Protein AF-A0AAD2FXF9-F1 (afdb_monomer_lite)

InterPro domains:
  IPR011990 Tetratricopeptide-like helical domain superfamily [G3DSA:1.25.40.10] (1-186)
  IPR011990 Tetratricopeptide-like helical domain superfamily [SSF48452] (2-156)

Organism: NCBI:txid2856

Secondary structure (DSSP, 8-state):
-HHHHHHHHHHHHHHHHHHHHS-S-HHHHHHHHHHHHHHHHHTS--HHHHHHHHHHHHHHHHHHH-TT-THHHHHHHHHHHHHHHHHHHHHHHHHHHHHHHHHHHHHHTT-HHHHHHHHHHHHHHHHH-S-TTTSHHHHHHHHHHHHHHHHHTT-HHHHHHHHHHHHTT-S--HHHHHHHHHTTTT----

Radius of gyration: 23.15 Å; chains: 1; bounding box: 56×43×58 Å

Foldseek 3Di:
DVVVVVVVVVLVVVLVCCPVPVPPDLVSNLVSLQVVLCCCVPPVVVLVSSLVSLVSSLVSCCVPPNDPDPVNVVSVVSNVVSVVVVVVVVVLVVQLVVLQVVLVVCVVVVVLVSSLVSLVVSLCSLVVDPCCPPSVVSNLVSLLVNVVSCVVVVVVVVVVVVVVVVVVPDPDCPVSVVVSVVVVVPPDDD

Structure (mmCIF, N/CA/C/O backbone):
data_AF-A0AAD2FXF9-F1
#
_entry.id   AF-A0AAD2FXF9-F1
#
loop_
_atom_site.group_PDB
_atom_site.id
_atom_site.type_symbol
_atom_site.label_atom_id
_atom_site.label_alt_id
_atom_site.label_comp_id
_atom_site.label_asym_id
_atom_site.label_entity_id
_atom_site.label_seq_id
_atom_site.pdbx_PDB_ins_code
_atom_site.Cartn_x
_atom_site.Cartn_y
_atom_site.Cartn_z
_atom_site.occupancy
_atom_site.B_iso_or_equiv
_atom_site.auth_seq_id
_atom_site.auth_comp_id
_atom_site.auth_asym_id
_atom_site.auth_atom_id
_atom_site.pdbx_PDB_model_num
ATOM 1 N N . MET A 1 1 ? 10.498 11.030 5.548 1.00 42.84 1 MET A N 1
ATOM 2 C CA . MET A 1 1 ? 10.411 11.934 4.370 1.00 42.84 1 MET A CA 1
ATOM 3 C C . MET A 1 1 ? 11.763 12.311 3.737 1.00 42.84 1 MET A C 1
ATOM 5 O O . MET A 1 1 ? 11.856 12.248 2.521 1.00 42.84 1 MET A O 1
ATOM 9 N N . GLY A 1 2 ? 12.837 12.621 4.482 1.00 46.31 2 GLY A N 1
ATOM 10 C CA . GLY A 1 2 ? 14.094 13.136 3.887 1.00 46.31 2 GLY A CA 1
ATOM 11 C C . GLY A 1 2 ? 14.875 12.214 2.923 1.00 46.31 2 GLY A C 1
ATOM 12 O O . GLY A 1 2 ? 15.490 12.704 1.979 1.00 46.31 2 GLY A O 1
ATOM 13 N N . LYS A 1 3 ? 14.834 10.882 3.094 1.00 44.94 3 LYS A N 1
ATOM 14 C CA . LYS A 1 3 ? 15.538 9.935 2.195 1.00 44.94 3 LYS A CA 1
ATOM 15 C C . LYS A 1 3 ? 14.862 9.784 0.826 1.00 44.94 3 LYS A C 1
ATOM 17 O O . LYS A 1 3 ? 15.551 9.647 -0.179 1.00 44.94 3 LYS A O 1
ATOM 22 N N . ILE A 1 4 ? 13.530 9.862 0.781 1.00 51.34 4 ILE A N 1
ATOM 23 C CA . ILE A 1 4 ? 12.740 9.714 -0.451 1.00 51.34 4 ILE A CA 1
ATOM 24 C C . ILE A 1 4 ? 12.866 10.965 -1.331 1.00 51.34 4 ILE A C 1
ATOM 26 O O . ILE A 1 4 ? 13.076 10.849 -2.536 1.00 51.34 4 ILE A O 1
ATOM 30 N N . SER A 1 5 ? 12.839 12.156 -0.723 1.00 56.16 5 SER A N 1
ATOM 31 C CA . SER A 1 5 ? 13.076 13.431 -1.416 1.00 56.16 5 SER A CA 1
ATOM 32 C C . SER A 1 5 ? 14.487 13.505 -2.012 1.00 56.16 5 SER A C 1
ATOM 34 O O . SER A 1 5 ? 14.672 14.002 -3.124 1.00 56.16 5 SER A O 1
ATOM 36 N N . SER A 1 6 ? 15.477 12.948 -1.304 1.00 62.88 6 SER A N 1
ATOM 37 C CA . SER A 1 6 ? 16.848 12.812 -1.806 1.00 62.88 6 SER A CA 1
ATOM 38 C C . SER A 1 6 ? 16.937 11.807 -2.958 1.00 62.88 6 SER A C 1
ATOM 40 O O . SER A 1 6 ? 17.527 12.122 -3.988 1.00 62.88 6 SER A O 1
ATOM 42 N N . ALA A 1 7 ? 16.274 10.647 -2.852 1.00 59.66 7 ALA A N 1
ATOM 43 C CA . ALA A 1 7 ? 16.220 9.662 -3.930 1.00 59.66 7 ALA A CA 1
ATOM 44 C C . ALA A 1 7 ? 15.594 10.254 -5.203 1.00 59.66 7 ALA A C 1
ATOM 46 O O . ALA A 1 7 ? 16.238 10.250 -6.246 1.00 59.66 7 ALA A O 1
ATOM 47 N N . GLN A 1 8 ? 14.394 10.840 -5.132 1.00 62.09 8 GLN A N 1
ATOM 48 C CA . GLN A 1 8 ? 13.750 11.483 -6.290 1.00 62.09 8 GLN A CA 1
ATOM 49 C C . GLN A 1 8 ? 14.623 12.571 -6.932 1.00 62.09 8 GLN A C 1
ATOM 51 O O . GLN A 1 8 ? 14.683 12.661 -8.160 1.00 62.09 8 GLN A O 1
ATOM 56 N N . SER A 1 9 ? 15.329 13.361 -6.119 1.00 68.12 9 SER A N 1
ATOM 57 C CA . SER A 1 9 ? 16.252 14.392 -6.608 1.00 68.12 9 SER A CA 1
ATOM 58 C C . SER A 1 9 ? 17.476 13.778 -7.295 1.00 68.12 9 SER A C 1
ATOM 60 O O . SER A 1 9 ? 17.827 14.187 -8.397 1.00 68.12 9 SER A O 1
ATOM 62 N N . MET A 1 10 ? 18.079 12.744 -6.700 1.00 66.44 10 MET A N 1
ATOM 63 C CA . MET A 1 10 ? 19.204 11.989 -7.269 1.00 66.44 10 MET A CA 1
ATOM 64 C C . MET A 1 10 ? 18.823 11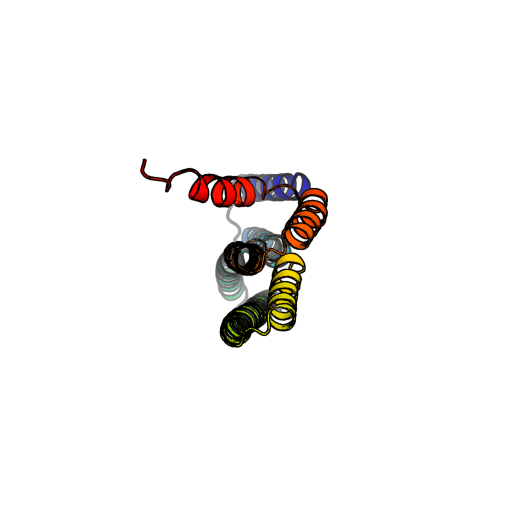.301 -8.586 1.00 66.44 10 MET A C 1
ATOM 66 O O . MET A 1 10 ? 19.620 11.288 -9.520 1.00 66.44 10 MET A O 1
ATOM 70 N N . TYR A 1 11 ? 17.598 10.782 -8.703 1.00 64.94 11 TYR A N 1
ATOM 71 C CA . TYR A 1 11 ? 17.097 10.190 -9.946 1.00 64.94 11 TYR A CA 1
ATOM 72 C C . TYR A 1 11 ? 16.769 11.222 -11.014 1.00 64.94 11 TYR A C 1
ATOM 74 O O . TYR A 1 11 ? 17.079 10.993 -12.180 1.00 64.94 11 TYR A O 1
ATOM 82 N N . SER A 1 12 ? 16.167 12.352 -10.640 1.00 66.56 12 SER A N 1
ATOM 83 C CA . SER A 1 12 ? 15.917 13.449 -11.580 1.00 66.56 12 SER A CA 1
ATOM 84 C C . SER A 1 12 ? 17.236 13.965 -12.147 1.00 66.56 12 SER A C 1
ATOM 86 O O . SER A 1 12 ? 17.381 14.062 -13.363 1.00 66.56 12 SER A O 1
ATOM 88 N N . LEU A 1 13 ? 18.229 14.161 -11.276 1.00 71.38 13 LEU A N 1
ATOM 89 C CA . LEU A 1 13 ? 19.582 14.547 -11.658 1.00 71.38 13 LEU A CA 1
ATOM 90 C C . LEU A 1 13 ? 20.268 13.468 -12.508 1.00 71.38 13 LEU A C 1
ATOM 92 O O . LEU A 1 13 ? 20.861 13.786 -13.532 1.00 71.38 13 LEU A O 1
ATOM 96 N N . SER A 1 14 ? 20.153 12.189 -12.135 1.00 64.25 14 SER A N 1
ATOM 97 C CA . SER A 1 14 ? 20.669 11.068 -12.929 1.00 64.25 14 SER A CA 1
ATOM 98 C C . SER A 1 14 ? 20.063 11.065 -14.331 1.00 64.25 14 SER A C 1
ATOM 100 O O . SER A 1 14 ? 20.805 11.029 -15.306 1.00 64.25 14 SER A O 1
ATOM 102 N N . ALA A 1 15 ? 18.738 11.182 -14.452 1.00 66.31 15 ALA A N 1
ATOM 103 C CA . ALA A 1 15 ? 18.040 11.225 -15.731 1.00 66.31 15 ALA A CA 1
ATOM 104 C C . ALA A 1 15 ? 18.412 12.462 -16.568 1.00 66.31 15 ALA A C 1
ATOM 106 O O . ALA A 1 15 ? 18.467 12.378 -17.796 1.00 66.31 15 ALA A O 1
ATOM 107 N N . GLU A 1 16 ? 18.665 13.601 -15.924 1.00 70.25 16 GLU A N 1
ATOM 108 C CA . GLU A 1 16 ? 19.071 14.850 -16.571 1.00 70.25 16 GLU A CA 1
ATOM 109 C C . GLU A 1 16 ? 20.514 14.787 -17.094 1.00 70.25 16 GLU A C 1
ATOM 111 O O . GLU A 1 16 ? 20.743 15.052 -18.275 1.00 70.25 16 GLU A O 1
ATOM 116 N N . ILE A 1 17 ? 21.463 14.332 -16.265 1.00 65.81 17 ILE A N 1
ATOM 117 C CA . ILE A 1 17 ? 22.859 14.076 -16.659 1.00 65.81 17 ILE A CA 1
ATOM 118 C C . ILE A 1 17 ? 22.897 13.086 -17.825 1.00 65.81 17 ILE A C 1
ATOM 120 O O . ILE A 1 17 ? 23.594 13.306 -18.812 1.00 65.81 17 ILE A O 1
ATOM 124 N N . PHE A 1 18 ? 22.091 12.026 -17.764 1.00 61.25 18 PHE A N 1
ATOM 125 C CA . PHE A 1 18 ? 22.072 11.001 -18.802 1.00 61.25 18 PHE A CA 1
ATOM 126 C C . PHE A 1 18 ? 21.523 11.514 -20.138 1.00 61.25 18 PHE A C 1
ATOM 128 O O . PHE A 1 18 ? 22.091 11.224 -21.189 1.00 61.25 18 PHE A O 1
ATOM 135 N N . LYS A 1 19 ? 20.449 12.320 -20.109 1.00 64.56 19 LYS A N 1
ATOM 136 C CA . LYS A 1 19 ? 19.911 12.991 -21.306 1.00 64.56 19 LYS A CA 1
ATOM 137 C C . LYS A 1 19 ? 20.916 13.953 -21.940 1.00 64.56 19 LYS A C 1
ATOM 139 O O . LYS A 1 19 ? 20.853 14.155 -23.152 1.00 64.56 19 LYS A O 1
ATOM 144 N N . ARG A 1 20 ? 21.790 14.560 -21.131 1.00 66.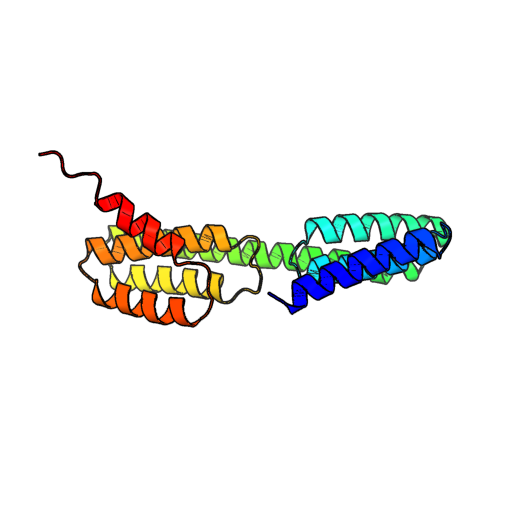56 20 ARG A N 1
ATOM 145 C CA . ARG A 1 20 ? 22.802 15.524 -21.572 1.00 66.56 20 ARG A CA 1
ATOM 146 C C . ARG A 1 20 ? 24.054 14.848 -22.143 1.00 66.56 20 ARG A C 1
ATOM 148 O O . ARG A 1 20 ? 24.516 15.266 -23.199 1.00 66.56 20 ARG A O 1
ATOM 155 N N . ASP A 1 21 ? 24.567 13.814 -21.472 1.00 56.47 21 ASP A N 1
ATOM 156 C CA . ASP A 1 21 ? 25.933 13.311 -21.693 1.00 56.47 21 ASP A CA 1
ATOM 157 C C . ASP A 1 21 ? 25.993 11.987 -22.480 1.00 56.47 21 ASP A C 1
ATOM 159 O O . ASP A 1 21 ? 26.957 11.741 -23.205 1.00 56.47 21 ASP A O 1
ATOM 163 N N . VAL A 1 22 ? 24.964 11.135 -22.396 1.00 54.97 22 VAL A N 1
ATOM 164 C CA . VAL A 1 22 ? 24.928 9.823 -23.066 1.00 54.97 22 VAL A CA 1
ATOM 165 C C . VAL A 1 22 ? 24.032 9.934 -24.294 1.00 54.97 22 VAL A C 1
ATOM 167 O O . VAL A 1 22 ? 22.842 9.626 -24.268 1.00 54.97 22 VAL A O 1
ATOM 170 N N . GLY A 1 23 ? 24.579 10.497 -25.370 1.00 56.09 23 GLY A N 1
ATOM 171 C CA . GLY A 1 23 ? 23.817 10.879 -26.556 1.00 56.09 23 GLY A CA 1
ATOM 172 C C . GLY A 1 23 ? 22.909 9.769 -27.088 1.00 56.09 23 GLY A C 1
ATOM 173 O O . GLY A 1 23 ? 23.416 8.806 -27.633 1.00 56.09 23 GLY A O 1
ATOM 174 N N . LYS A 1 24 ? 21.583 9.942 -26.955 1.00 62.19 24 LYS A N 1
ATOM 175 C CA . LYS A 1 24 ? 20.452 9.241 -27.618 1.00 62.19 24 LYS A CA 1
ATOM 176 C C . LYS A 1 24 ? 20.503 7.707 -27.766 1.00 62.19 24 LYS A C 1
ATOM 178 O O . LYS A 1 24 ? 19.561 7.165 -28.341 1.00 62.19 24 LYS A O 1
ATOM 183 N N . ASP A 1 25 ? 21.526 7.014 -27.271 1.00 71.00 25 ASP A N 1
ATOM 184 C CA . ASP A 1 25 ? 21.673 5.571 -27.404 1.00 71.00 25 ASP A CA 1
ATOM 185 C C . ASP A 1 25 ? 20.506 4.892 -26.677 1.00 71.00 25 ASP A C 1
ATOM 187 O O . ASP A 1 25 ? 20.390 5.001 -25.448 1.00 71.00 25 ASP A O 1
ATOM 191 N N . PRO A 1 26 ? 19.613 4.206 -27.413 1.00 68.06 26 PRO A N 1
ATOM 192 C CA . PRO A 1 26 ? 18.419 3.621 -26.829 1.00 68.06 26 PRO A CA 1
ATOM 193 C C . PRO A 1 26 ? 18.732 2.631 -25.703 1.00 68.06 26 PRO A C 1
ATOM 195 O O . PRO A 1 26 ? 17.943 2.513 -24.768 1.00 68.06 26 PRO A O 1
ATOM 198 N N . LEU A 1 27 ? 19.872 1.934 -25.765 1.00 71.06 27 LEU A N 1
ATOM 199 C CA . LEU A 1 27 ? 20.255 0.924 -24.775 1.00 71.06 27 LEU A CA 1
ATOM 200 C C . LEU A 1 27 ? 20.688 1.537 -23.445 1.00 71.06 27 LEU A C 1
ATOM 202 O O . LEU A 1 27 ? 20.303 1.056 -22.378 1.00 71.06 27 LEU A O 1
ATOM 206 N N . SER A 1 28 ? 21.426 2.635 -23.503 1.00 70.44 28 SER A N 1
ATOM 207 C CA . SER A 1 28 ? 21.824 3.372 -22.312 1.00 70.44 28 SER A CA 1
ATOM 208 C C . SER A 1 28 ? 20.607 4.023 -21.626 1.00 70.44 28 SER A C 1
ATOM 210 O O . SER A 1 28 ? 20.444 3.913 -20.410 1.00 70.44 28 SER A O 1
ATOM 212 N N . VAL A 1 29 ? 19.682 4.608 -22.402 1.00 70.25 29 VAL A N 1
ATOM 213 C CA . VAL A 1 29 ? 18.398 5.135 -21.885 1.00 70.25 29 VAL A CA 1
ATOM 214 C C . VAL A 1 29 ? 17.563 4.030 -21.229 1.00 70.25 29 VAL A C 1
ATOM 216 O O . VAL A 1 29 ? 16.947 4.243 -20.183 1.00 70.25 29 VAL A O 1
ATOM 219 N N . ALA A 1 30 ? 17.588 2.827 -21.804 1.00 74.19 30 ALA A N 1
ATOM 220 C CA . ALA A 1 30 ? 16.892 1.662 -21.281 1.00 74.19 30 ALA A CA 1
ATOM 221 C C . ALA A 1 30 ? 17.361 1.255 -19.867 1.00 74.19 30 ALA A C 1
ATOM 223 O O . ALA A 1 30 ? 16.535 0.887 -19.030 1.00 74.19 30 ALA A O 1
ATOM 224 N N . HIS A 1 31 ? 18.657 1.359 -19.560 1.00 73.75 31 HIS A N 1
ATOM 225 C CA . HIS A 1 31 ? 19.155 1.067 -18.213 1.00 73.75 31 HIS A CA 1
ATOM 226 C C . HIS A 1 31 ? 18.661 2.065 -17.161 1.00 73.75 31 HIS A C 1
ATOM 228 O O . HIS A 1 31 ? 18.332 1.665 -16.046 1.00 73.75 31 HIS A O 1
ATOM 234 N N . VAL A 1 32 ? 18.558 3.347 -17.511 1.00 74.56 32 VAL A N 1
ATOM 235 C CA . VAL A 1 32 ? 18.034 4.368 -16.593 1.00 74.56 32 VAL A CA 1
ATOM 236 C C . VAL A 1 32 ? 16.539 4.178 -16.356 1.00 74.56 32 VAL A C 1
ATOM 238 O O . VAL A 1 32 ? 16.093 4.213 -15.210 1.00 74.56 32 VAL A O 1
ATOM 241 N N . ASP A 1 33 ? 15.764 3.927 -17.416 1.00 77.75 33 ASP A N 1
ATOM 242 C CA . ASP A 1 33 ? 14.323 3.685 -17.293 1.00 77.75 33 ASP A CA 1
ATOM 243 C C . ASP A 1 33 ? 14.016 2.442 -16.440 1.00 77.75 33 ASP A C 1
ATOM 245 O O . ASP A 1 33 ? 13.046 2.464 -15.685 1.00 77.75 33 ASP A O 1
ATOM 249 N N . GLN A 1 34 ? 14.858 1.401 -16.498 1.00 83.00 34 GLN A N 1
ATOM 250 C CA . GLN A 1 34 ? 14.774 0.232 -15.613 1.00 83.00 34 GLN A CA 1
ATOM 251 C C . GLN A 1 34 ? 14.931 0.642 -14.141 1.00 83.00 34 GLN A C 1
ATOM 253 O O . GLN A 1 34 ? 14.071 0.340 -13.321 1.00 83.00 34 GLN A O 1
ATOM 258 N N . THR A 1 35 ? 15.994 1.371 -13.796 1.00 81.12 35 THR A N 1
ATOM 259 C CA . THR A 1 35 ? 16.257 1.777 -12.405 1.00 81.12 35 THR A CA 1
ATOM 260 C C . THR A 1 35 ? 15.164 2.701 -11.863 1.00 81.12 35 THR A C 1
ATOM 262 O O . THR A 1 35 ? 14.722 2.548 -10.724 1.00 81.12 35 THR A O 1
ATOM 265 N N . VAL A 1 36 ? 14.677 3.632 -12.688 1.00 82.06 36 VAL A N 1
ATOM 266 C CA . VAL A 1 36 ? 13.559 4.513 -12.324 1.00 82.06 36 VAL A CA 1
ATOM 267 C C . VAL A 1 36 ? 12.274 3.707 -12.117 1.00 82.06 36 VAL A C 1
ATOM 269 O O . VAL A 1 36 ? 11.562 3.947 -11.148 1.00 82.06 36 VAL A O 1
ATOM 272 N N . ALA A 1 37 ? 11.975 2.733 -12.977 1.00 85.75 37 ALA A N 1
ATOM 273 C CA . ALA A 1 37 ? 10.798 1.879 -12.824 1.00 85.75 37 ALA A CA 1
ATOM 274 C C . ALA A 1 37 ? 10.853 1.017 -11.549 1.00 85.75 37 ALA A C 1
ATOM 276 O O . ALA A 1 37 ? 9.848 0.907 -10.838 1.00 85.75 37 ALA A O 1
ATOM 277 N N . ASN A 1 38 ? 12.027 0.478 -11.205 1.00 84.88 38 ASN A N 1
ATOM 278 C CA . ASN A 1 38 ? 12.225 -0.257 -9.955 1.00 84.88 38 ASN A CA 1
ATOM 279 C C . ASN A 1 38 ? 11.942 0.646 -8.746 1.00 84.88 38 ASN A C 1
ATOM 281 O O . ASN A 1 38 ? 11.195 0.262 -7.854 1.00 84.88 38 ASN A O 1
ATOM 285 N N . LEU A 1 39 ? 12.463 1.878 -8.741 1.00 81.50 39 LEU A N 1
ATOM 286 C CA . LEU A 1 39 ? 12.182 2.841 -7.675 1.00 81.50 39 LEU A CA 1
ATOM 287 C C . LEU A 1 39 ? 10.685 3.148 -7.556 1.00 81.50 39 LEU A C 1
ATOM 289 O O . LEU A 1 39 ? 10.138 3.138 -6.454 1.00 81.50 39 LEU A O 1
ATOM 293 N N . LEU A 1 40 ? 10.045 3.460 -8.686 1.00 82.19 40 LEU A N 1
ATOM 294 C CA . LEU A 1 40 ? 8.628 3.813 -8.732 1.00 82.19 40 LEU A CA 1
ATOM 295 C C . LEU A 1 40 ? 7.770 2.684 -8.154 1.00 82.19 40 LEU A C 1
ATOM 297 O O . LEU A 1 40 ? 6.885 2.953 -7.350 1.00 82.19 40 LEU A O 1
ATOM 301 N N . SER A 1 41 ? 8.061 1.434 -8.520 1.00 82.69 41 SER A N 1
ATOM 302 C CA . SER A 1 41 ? 7.302 0.268 -8.056 1.00 82.69 41 SER A CA 1
ATOM 303 C C . SER A 1 41 ? 7.608 -0.141 -6.616 1.00 82.69 41 SER A C 1
ATOM 305 O O . SER A 1 41 ? 6.675 -0.386 -5.864 1.00 82.69 41 SER A O 1
ATOM 307 N N . GLN A 1 42 ? 8.882 -0.219 -6.225 1.00 79.31 42 GLN A N 1
ATOM 308 C CA . GLN A 1 42 ? 9.287 -0.811 -4.944 1.00 79.31 42 GLN A CA 1
ATOM 309 C C . GLN A 1 42 ? 9.313 0.189 -3.787 1.00 79.31 42 GLN A C 1
ATOM 311 O O . GLN A 1 42 ? 9.094 -0.204 -2.648 1.00 79.31 42 GLN A O 1
ATOM 316 N N . ASN A 1 43 ? 9.584 1.470 -4.061 1.00 74.94 43 ASN A N 1
ATOM 317 C CA . ASN A 1 43 ? 9.839 2.456 -3.003 1.00 74.94 43 ASN A CA 1
ATOM 318 C C . ASN A 1 43 ? 8.795 3.572 -2.950 1.00 74.94 43 ASN A C 1
ATOM 320 O O . ASN A 1 43 ? 8.717 4.284 -1.952 1.00 74.94 43 ASN A O 1
ATOM 324 N N . LEU A 1 44 ? 8.054 3.785 -4.040 1.00 74.94 44 LEU A N 1
ATOM 325 C CA . LEU A 1 44 ? 7.061 4.857 -4.140 1.00 74.94 44 LEU A CA 1
ATOM 326 C C . LEU A 1 44 ? 5.633 4.337 -4.349 1.00 74.94 44 LEU A C 1
ATOM 328 O O . LEU A 1 44 ? 4.714 5.151 -4.357 1.00 74.94 44 LEU A O 1
ATOM 332 N N . ASN A 1 45 ? 5.445 3.022 -4.535 1.00 76.19 45 ASN A N 1
ATOM 333 C CA . ASN A 1 45 ? 4.165 2.373 -4.868 1.00 76.19 45 ASN A CA 1
ATOM 334 C C . ASN A 1 45 ? 3.431 3.009 -6.063 1.00 76.19 45 ASN A C 1
ATOM 336 O O . ASN A 1 45 ? 2.213 2.943 -6.197 1.00 76.19 45 ASN A O 1
ATOM 340 N N . GLN A 1 46 ? 4.177 3.634 -6.974 1.00 80.88 46 GLN A N 1
ATOM 341 C CA . GLN A 1 46 ? 3.664 4.217 -8.210 1.00 80.88 46 GLN A CA 1
ATOM 342 C C . GLN A 1 46 ? 3.677 3.151 -9.311 1.00 80.88 46 GLN A C 1
ATOM 344 O O . GLN A 1 46 ? 4.404 3.262 -10.304 1.00 80.88 46 GLN A O 1
ATOM 349 N N . HIS A 1 47 ? 2.901 2.084 -9.109 1.00 85.06 47 HIS A N 1
ATOM 350 C CA . HIS A 1 47 ? 2.912 0.886 -9.951 1.00 85.06 47 HIS A CA 1
ATOM 351 C C . HIS A 1 47 ? 2.563 1.182 -11.417 1.00 85.06 47 HIS A C 1
ATOM 353 O O . HIS A 1 47 ? 3.241 0.697 -12.320 1.00 85.06 47 HIS A O 1
ATOM 359 N N . GLU A 1 48 ? 1.575 2.035 -11.684 1.00 85.12 48 GLU A N 1
ATOM 360 C CA . GLU A 1 48 ? 1.175 2.431 -13.039 1.00 85.12 48 GLU A CA 1
ATOM 361 C C . GLU A 1 48 ? 2.291 3.201 -13.756 1.00 85.12 48 GLU A C 1
ATOM 363 O O . GLU A 1 48 ? 2.616 2.904 -14.909 1.00 85.12 48 GLU A O 1
ATOM 368 N N . ALA A 1 49 ? 2.940 4.139 -13.059 1.00 85.25 49 ALA A N 1
ATOM 369 C CA . ALA A 1 49 ? 4.073 4.883 -13.604 1.00 85.25 49 ALA A CA 1
ATOM 370 C C . ALA A 1 49 ? 5.276 3.961 -13.875 1.00 85.25 49 ALA A C 1
ATOM 372 O O . ALA A 1 49 ? 5.954 4.109 -14.896 1.00 85.25 49 ALA A O 1
ATOM 373 N N . ALA A 1 50 ? 5.519 2.980 -12.998 1.00 88.00 50 ALA A N 1
ATOM 374 C CA . ALA A 1 50 ? 6.536 1.952 -13.201 1.00 88.00 50 ALA A CA 1
ATOM 375 C C . ALA A 1 50 ? 6.225 1.078 -14.428 1.00 88.00 50 ALA A C 1
ATOM 377 O O . ALA A 1 50 ? 7.102 0.859 -15.265 1.00 88.00 50 ALA A O 1
ATOM 378 N N . LEU A 1 51 ? 4.972 0.634 -14.593 1.00 89.62 51 LEU A N 1
ATOM 379 C CA . LEU A 1 51 ? 4.538 -0.160 -15.747 1.00 89.62 51 LEU A CA 1
ATOM 380 C C . LEU A 1 51 ? 4.732 0.592 -17.065 1.00 89.62 51 LEU A C 1
ATOM 382 O O . LEU A 1 51 ? 5.219 0.010 -18.034 1.00 89.62 51 LEU A O 1
ATOM 386 N N . ASP A 1 52 ? 4.414 1.883 -17.116 1.00 89.00 52 ASP A N 1
ATOM 387 C CA . ASP A 1 52 ? 4.632 2.694 -18.317 1.00 89.00 52 ASP A CA 1
ATOM 388 C C . ASP A 1 52 ? 6.111 2.800 -18.696 1.00 89.00 52 ASP A C 1
ATOM 390 O O . ASP A 1 52 ? 6.463 2.775 -19.882 1.00 89.00 52 ASP A O 1
ATOM 394 N N . LYS A 1 53 ? 6.996 2.867 -17.698 1.00 87.25 53 LYS A N 1
ATOM 395 C CA . LYS A 1 53 ? 8.446 2.831 -17.906 1.00 87.25 53 LYS A CA 1
ATOM 396 C C . LYS A 1 53 ? 8.919 1.462 -18.386 1.00 87.25 53 LYS A C 1
ATOM 398 O O . LYS A 1 53 ? 9.595 1.396 -19.416 1.00 87.25 53 LYS A O 1
ATOM 403 N N . TYR A 1 54 ? 8.502 0.374 -17.739 1.00 89.81 54 TYR A N 1
ATOM 404 C CA . TYR A 1 54 ? 8.861 -0.976 -18.175 1.00 89.81 54 TYR A CA 1
ATOM 405 C C . TYR A 1 54 ? 8.350 -1.304 -19.582 1.00 89.81 54 TYR A C 1
ATOM 407 O O . TYR A 1 54 ? 9.064 -1.936 -20.357 1.00 89.81 54 TYR A O 1
ATOM 415 N N . ARG A 1 55 ? 7.158 -0.836 -19.973 1.00 90.69 55 ARG A N 1
ATOM 416 C CA . ARG A 1 55 ? 6.626 -1.019 -21.338 1.00 90.69 55 ARG A CA 1
ATOM 417 C C . ARG A 1 55 ? 7.482 -0.309 -22.387 1.00 9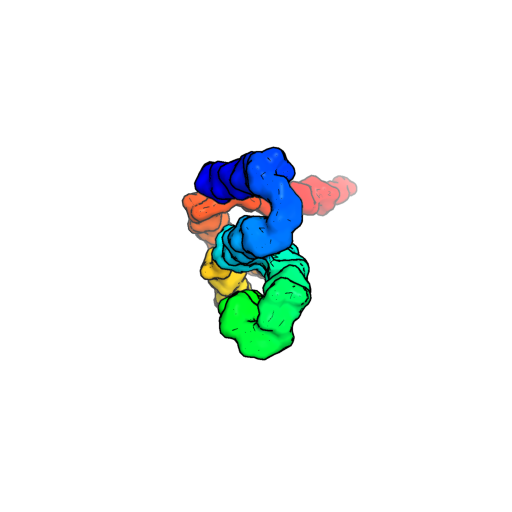0.69 55 ARG A C 1
ATOM 419 O O . ARG A 1 55 ? 7.792 -0.894 -23.427 1.00 90.69 55 ARG A O 1
ATOM 426 N N . LYS A 1 56 ? 7.899 0.936 -22.120 1.00 86.69 56 LYS A N 1
ATOM 427 C CA . LYS A 1 56 ? 8.802 1.693 -23.008 1.00 86.69 56 LYS A CA 1
ATOM 428 C C . LYS A 1 56 ? 10.154 0.996 -23.141 1.00 86.69 56 LYS A C 1
ATOM 430 O O . LYS A 1 56 ? 10.633 0.798 -24.260 1.00 86.69 56 LYS A O 1
ATOM 435 N N . LEU A 1 57 ? 10.712 0.566 -22.012 1.00 86.50 57 LEU A N 1
ATOM 436 C CA . LEU A 1 57 ? 11.950 -0.197 -21.936 1.00 86.50 57 LEU A CA 1
ATOM 437 C C . LEU A 1 57 ? 11.880 -1.503 -22.734 1.00 86.50 57 LEU A C 1
ATOM 439 O O . LEU A 1 57 ? 12.757 -1.788 -23.551 1.00 86.50 57 LEU A O 1
ATOM 443 N N . LEU A 1 58 ? 10.814 -2.277 -22.537 1.00 87.44 58 LEU A N 1
ATOM 444 C CA . LEU A 1 58 ? 10.575 -3.519 -23.256 1.00 87.44 58 LEU A CA 1
ATOM 445 C C . LEU A 1 58 ? 10.524 -3.260 -24.766 1.00 87.44 58 LEU A C 1
ATOM 447 O O . LEU A 1 58 ? 11.210 -3.936 -25.526 1.00 87.44 58 LEU A O 1
ATOM 451 N N . GLY A 1 59 ? 9.809 -2.220 -25.205 1.00 86.44 59 GLY A N 1
ATOM 452 C CA . GLY A 1 59 ? 9.766 -1.823 -26.612 1.00 86.44 59 GLY A CA 1
ATOM 453 C C . GLY A 1 59 ? 11.146 -1.505 -27.202 1.00 86.44 59 GLY A C 1
ATOM 454 O O . GLY A 1 59 ? 11.429 -1.892 -28.335 1.00 86.44 59 GLY A O 1
ATOM 455 N N . ILE A 1 60 ? 12.028 -0.839 -26.449 1.00 84.62 60 ILE A N 1
ATOM 456 C CA . ILE A 1 60 ? 13.410 -0.574 -26.881 1.00 84.62 60 ILE A CA 1
ATOM 457 C C . ILE A 1 60 ? 14.197 -1.882 -27.014 1.00 84.62 60 ILE A C 1
ATOM 459 O O . ILE A 1 60 ? 14.824 -2.112 -28.050 1.00 84.62 60 ILE A O 1
ATOM 463 N N . LYS A 1 61 ? 14.153 -2.750 -25.999 1.00 82.25 61 LYS A N 1
ATOM 464 C CA . LYS A 1 61 ? 14.895 -4.019 -25.988 1.00 82.25 61 LYS A CA 1
ATOM 465 C C . LYS A 1 61 ? 14.451 -4.954 -27.113 1.00 82.25 61 LYS A C 1
ATOM 467 O O . LYS A 1 61 ? 15.300 -5.494 -27.816 1.00 82.25 61 LYS A O 1
ATOM 472 N N . LEU A 1 62 ? 13.142 -5.082 -27.339 1.00 84.88 62 LEU A N 1
ATOM 473 C CA . LEU A 1 62 ? 12.594 -5.914 -28.415 1.00 84.88 62 LEU A CA 1
ATOM 474 C C . LEU A 1 62 ? 13.008 -5.404 -29.804 1.00 84.88 62 LEU A C 1
ATOM 476 O O . LEU A 1 62 ? 13.306 -6.218 -30.674 1.00 84.88 62 LEU A O 1
ATOM 480 N N . ARG A 1 63 ? 13.069 -4.079 -30.018 1.00 85.44 63 ARG A N 1
ATOM 481 C CA . ARG A 1 63 ? 13.520 -3.498 -31.297 1.00 85.44 63 ARG A CA 1
ATOM 482 C C . ARG A 1 63 ? 15.012 -3.696 -31.561 1.00 85.44 63 ARG A C 1
ATOM 484 O O . ARG A 1 63 ? 15.385 -3.898 -32.707 1.00 85.44 63 ARG A O 1
ATOM 491 N N . ASN A 1 64 ? 15.849 -3.616 -30.526 1.00 82.25 64 ASN A N 1
ATOM 492 C CA . ASN A 1 64 ? 17.306 -3.693 -30.685 1.00 82.25 64 ASN A CA 1
ATOM 493 C C . ASN A 1 64 ? 17.831 -5.132 -30.724 1.00 82.25 64 ASN A C 1
ATOM 495 O O . ASN A 1 64 ? 18.783 -5.411 -31.443 1.00 82.25 64 ASN A O 1
ATOM 499 N N . PHE A 1 65 ? 17.220 -6.042 -29.964 1.00 80.81 65 PHE A N 1
ATOM 500 C CA . PHE A 1 65 ? 17.729 -7.407 -29.808 1.00 80.81 65 PHE A CA 1
ATOM 501 C C . PHE A 1 65 ? 16.808 -8.493 -30.378 1.00 80.81 65 PHE A C 1
ATOM 503 O O . PHE A 1 65 ? 17.208 -9.651 -30.476 1.00 80.81 65 PHE A O 1
ATOM 510 N N . GLY A 1 66 ? 15.578 -8.143 -30.761 1.00 73.00 66 GLY A N 1
ATOM 511 C CA . GLY A 1 66 ? 14.570 -9.089 -31.233 1.00 73.00 66 GLY A CA 1
ATOM 512 C C . GLY A 1 66 ? 13.692 -9.659 -30.114 1.00 73.00 66 GLY A C 1
ATOM 513 O O . GLY A 1 66 ? 14.007 -9.603 -28.925 1.00 73.00 66 GLY A O 1
ATOM 514 N N . SER A 1 67 ? 12.551 -10.232 -30.507 1.00 71.06 67 SER A N 1
ATOM 515 C CA . SER A 1 67 ? 11.454 -10.602 -29.599 1.00 71.06 67 SER A CA 1
ATOM 516 C C . SER A 1 67 ? 11.730 -11.777 -28.657 1.00 71.06 67 SER A C 1
ATOM 518 O O . SER A 1 67 ? 10.968 -12.008 -27.723 1.00 71.06 67 SER A O 1
ATOM 520 N N . ARG A 1 68 ? 12.812 -12.523 -28.895 1.00 70.31 68 ARG A N 1
ATOM 521 C CA . ARG A 1 68 ? 13.207 -13.712 -28.121 1.00 70.31 68 ARG A CA 1
ATOM 522 C C . ARG A 1 68 ? 14.529 -13.540 -27.380 1.00 70.31 68 ARG A C 1
ATOM 524 O O . ARG A 1 68 ? 15.075 -14.511 -26.865 1.00 70.31 68 ARG A O 1
ATOM 531 N N . HIS A 1 69 ? 15.064 -12.325 -27.346 1.00 74.31 69 HIS A N 1
ATOM 532 C CA . HIS A 1 69 ? 16.345 -12.085 -26.708 1.00 74.31 69 HIS A CA 1
ATOM 533 C C . HIS A 1 69 ? 16.218 -12.047 -25.183 1.00 74.31 69 HIS A C 1
ATOM 535 O O . HIS A 1 69 ? 15.304 -11.430 -24.631 1.00 74.31 69 HIS A O 1
ATOM 541 N N . ILE A 1 70 ? 17.185 -12.659 -24.495 1.00 77.31 70 ILE A N 1
ATOM 542 C CA . ILE A 1 70 ? 17.216 -12.789 -23.031 1.00 77.31 70 ILE A CA 1
ATOM 543 C C . ILE A 1 70 ? 17.140 -11.438 -22.298 1.00 77.31 70 ILE A C 1
ATOM 545 O O . ILE A 1 70 ? 16.631 -11.362 -21.184 1.00 77.31 70 ILE A O 1
ATOM 549 N N . SER A 1 71 ? 17.558 -10.345 -22.945 1.00 72.00 71 SER A N 1
ATOM 550 C CA . SER A 1 71 ? 17.489 -8.990 -22.376 1.00 72.00 71 SER A CA 1
ATOM 551 C C . SER A 1 71 ? 16.064 -8.527 -22.038 1.00 72.00 71 SER A C 1
ATOM 553 O O . SER A 1 71 ? 15.910 -7.672 -21.160 1.00 72.00 71 SER A O 1
ATOM 555 N N . ALA A 1 72 ? 15.032 -9.087 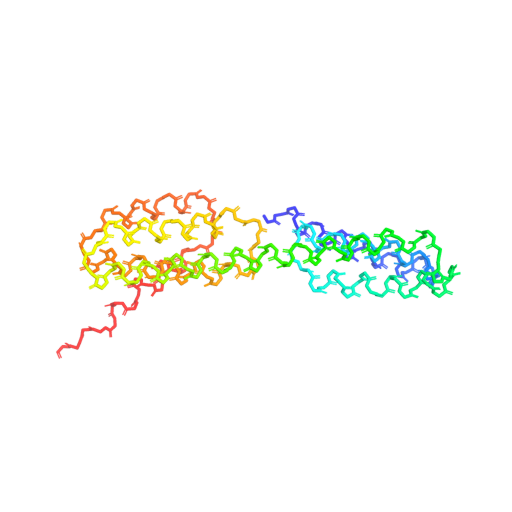-22.688 1.00 79.00 72 ALA A N 1
ATOM 556 C CA . ALA A 1 72 ? 13.622 -8.795 -22.419 1.00 79.00 72 ALA A CA 1
ATOM 557 C C . ALA A 1 72 ? 13.053 -9.566 -21.214 1.00 79.00 72 ALA A C 1
ATOM 559 O O . ALA A 1 72 ? 12.065 -9.121 -20.632 1.00 79.00 72 ALA A O 1
ATOM 560 N N . VAL A 1 73 ? 13.677 -10.685 -20.817 1.00 83.06 73 VAL A N 1
ATOM 561 C CA . VAL A 1 73 ? 13.182 -11.565 -19.742 1.00 83.06 73 VAL A CA 1
ATOM 562 C C . VAL A 1 73 ? 13.100 -10.820 -18.414 1.00 83.06 73 VAL A C 1
ATOM 564 O O . VAL A 1 73 ? 12.048 -10.848 -17.786 1.00 83.06 73 VAL A O 1
ATOM 567 N N . GLY A 1 74 ? 14.158 -10.093 -18.033 1.00 82.81 74 GLY A N 1
ATOM 568 C CA . GLY A 1 74 ? 14.167 -9.320 -16.784 1.00 82.81 74 GLY A CA 1
ATOM 569 C C . GLY A 1 74 ? 13.028 -8.301 -16.730 1.00 82.81 74 GLY A C 1
ATOM 570 O O . GLY A 1 74 ? 12.222 -8.320 -15.813 1.00 82.81 74 GLY A O 1
ATOM 571 N N . THR A 1 75 ? 12.852 -7.506 -17.790 1.00 84.25 75 THR A N 1
ATOM 572 C CA . THR A 1 75 ? 11.779 -6.498 -17.839 1.00 84.25 75 THR A CA 1
ATOM 573 C C . THR A 1 75 ? 10.377 -7.119 -17.819 1.00 84.25 75 THR A C 1
ATOM 575 O O . THR A 1 75 ? 9.462 -6.535 -17.248 1.00 84.25 75 THR A O 1
ATOM 578 N N . LEU A 1 76 ? 10.180 -8.301 -18.414 1.00 85.06 76 LEU A N 1
ATOM 579 C CA . LEU A 1 76 ? 8.911 -9.031 -18.319 1.00 85.06 76 LEU A CA 1
ATOM 580 C C . LEU A 1 76 ? 8.655 -9.565 -16.902 1.00 85.06 76 LEU A C 1
ATOM 582 O O . LEU A 1 76 ? 7.517 -9.511 -16.439 1.00 85.06 76 LEU A O 1
ATOM 586 N N . GLN A 1 77 ? 9.694 -10.047 -16.213 1.00 87.38 77 GLN A N 1
ATOM 587 C CA . GLN A 1 77 ? 9.605 -10.463 -14.811 1.00 87.38 77 GLN A CA 1
ATOM 588 C C . GLN A 1 77 ? 9.249 -9.281 -13.905 1.00 87.38 77 GLN A C 1
ATOM 590 O O . GLN A 1 77 ? 8.367 -9.418 -13.062 1.00 87.38 77 GLN A O 1
ATOM 595 N N . ASP A 1 78 ? 9.847 -8.110 -14.129 1.00 88.56 78 ASP A N 1
ATOM 596 C CA . ASP A 1 78 ? 9.537 -6.909 -13.351 1.00 88.56 78 ASP A CA 1
ATOM 597 C C . ASP A 1 78 ? 8.094 -6.435 -13.582 1.00 88.56 78 ASP A C 1
ATOM 599 O O . ASP A 1 78 ? 7.389 -6.102 -12.633 1.00 88.56 78 ASP A O 1
ATOM 603 N N . ILE A 1 79 ? 7.605 -6.473 -14.828 1.00 89.62 79 ILE A N 1
ATOM 604 C CA . ILE A 1 79 ? 6.193 -6.188 -15.142 1.00 89.62 79 ILE A CA 1
ATOM 605 C C . ILE A 1 79 ? 5.264 -7.168 -14.416 1.00 89.62 79 ILE A C 1
ATOM 607 O O . ILE A 1 79 ? 4.259 -6.749 -13.840 1.00 89.62 79 ILE A O 1
ATOM 611 N N . ALA A 1 80 ? 5.587 -8.464 -14.431 1.00 86.38 80 ALA A N 1
ATOM 612 C CA . ALA A 1 80 ? 4.798 -9.483 -13.745 1.00 86.38 80 ALA A CA 1
ATOM 613 C C . ALA A 1 80 ? 4.782 -9.265 -12.224 1.00 86.38 80 ALA A C 1
ATOM 615 O O . ALA A 1 80 ? 3.717 -9.348 -11.613 1.00 86.38 80 ALA A O 1
ATOM 616 N N . LEU A 1 81 ? 5.928 -8.915 -11.631 1.00 88.19 81 LEU A N 1
ATOM 617 C CA . LEU A 1 81 ? 6.037 -8.584 -10.212 1.00 88.19 81 LEU A CA 1
ATOM 618 C C . LEU A 1 81 ? 5.164 -7.377 -9.854 1.00 88.19 81 LEU A C 1
ATOM 620 O O . LEU A 1 81 ? 4.415 -7.434 -8.882 1.00 88.19 81 LEU A O 1
ATOM 624 N N . VAL A 1 82 ? 5.188 -6.314 -10.664 1.00 87.12 82 VAL A N 1
ATOM 625 C CA . VAL A 1 82 ? 4.326 -5.146 -10.429 1.00 87.12 82 VAL A CA 1
ATOM 626 C C . VAL A 1 82 ? 2.844 -5.507 -10.546 1.00 87.12 82 VAL A C 1
ATOM 628 O O . VAL A 1 82 ? 2.038 -5.060 -9.733 1.00 87.12 82 VAL A O 1
ATOM 631 N N . HIS A 1 83 ? 2.459 -6.363 -11.494 1.00 84.25 83 HIS A N 1
ATOM 632 C CA . HIS A 1 83 ? 1.082 -6.858 -11.568 1.00 84.25 83 HIS A CA 1
ATOM 633 C C . HIS A 1 83 ? 0.678 -7.690 -10.343 1.00 84.25 83 HIS A C 1
ATOM 635 O O . HIS A 1 83 ? -0.443 -7.540 -9.856 1.00 84.25 83 HIS A O 1
ATOM 641 N N . GLN A 1 84 ? 1.580 -8.519 -9.814 1.00 83.75 84 GLN A N 1
ATOM 642 C CA . GLN A 1 84 ? 1.350 -9.266 -8.577 1.00 83.75 84 GLN A CA 1
ATOM 643 C C . GLN A 1 84 ? 1.171 -8.329 -7.375 1.00 83.75 84 GLN A C 1
ATOM 645 O O . GLN A 1 84 ? 0.267 -8.542 -6.568 1.00 83.75 84 GLN A O 1
ATOM 650 N N . GLN A 1 85 ? 1.983 -7.272 -7.277 1.00 83.44 85 GLN A N 1
ATOM 651 C CA . GLN A 1 85 ? 1.829 -6.245 -6.244 1.00 83.44 85 GLN A CA 1
ATOM 652 C C . GLN A 1 85 ? 0.450 -5.582 -6.341 1.00 83.44 85 GLN A C 1
ATOM 654 O O . GLN A 1 85 ? -0.287 -5.570 -5.360 1.00 83.44 85 GLN A O 1
ATOM 659 N N . ILE A 1 86 ? 0.045 -5.122 -7.532 1.00 84.38 86 ILE A N 1
ATOM 660 C CA . ILE A 1 86 ? -1.277 -4.509 -7.751 1.00 84.38 86 ILE A CA 1
ATOM 661 C C . ILE A 1 86 ? -2.413 -5.440 -7.297 1.00 84.38 86 ILE A C 1
ATOM 663 O O . ILE A 1 86 ? -3.361 -4.975 -6.657 1.00 84.38 86 ILE A O 1
ATOM 667 N N . ALA A 1 87 ? -2.327 -6.735 -7.616 1.00 81.50 87 ALA A N 1
ATOM 668 C CA . ALA A 1 87 ? -3.322 -7.727 -7.213 1.00 81.50 87 ALA A CA 1
ATOM 669 C C . ALA A 1 87 ? -3.378 -7.895 -5.685 1.00 81.50 87 ALA A C 1
ATOM 671 O O . ALA A 1 87 ? -4.457 -7.787 -5.107 1.00 81.50 87 ALA A O 1
ATOM 672 N N . SER A 1 88 ? -2.225 -8.048 -5.029 1.00 83.75 88 SER A N 1
ATOM 673 C CA . SER A 1 88 ? -2.124 -8.124 -3.564 1.00 83.75 88 SER A CA 1
ATOM 674 C C . SER A 1 88 ? -2.719 -6.881 -2.883 1.00 83.75 88 SER A C 1
ATOM 676 O O . SER A 1 88 ? -3.564 -6.982 -1.993 1.00 83.75 88 SER A O 1
ATOM 678 N N . HIS A 1 89 ? -2.386 -5.679 -3.368 1.00 80.75 89 HIS A N 1
ATOM 679 C CA . HIS A 1 89 ? -2.978 -4.441 -2.853 1.00 80.75 89 HIS A CA 1
ATOM 680 C C . HIS A 1 89 ? -4.496 -4.381 -3.083 1.00 80.75 89 HIS A C 1
ATOM 682 O O . HIS A 1 89 ? -5.228 -3.826 -2.261 1.00 80.75 89 HIS A O 1
ATOM 688 N N . ALA A 1 90 ? -5.005 -4.947 -4.182 1.00 84.00 90 ALA A N 1
ATOM 689 C CA . ALA A 1 90 ? -6.444 -5.041 -4.415 1.00 84.00 90 ALA A CA 1
ATOM 690 C C . ALA A 1 90 ? -7.138 -5.964 -3.402 1.00 84.00 90 ALA A C 1
ATOM 692 O O . ALA A 1 90 ? -8.211 -5.612 -2.912 1.00 84.00 90 ALA A O 1
ATOM 693 N N . GLU A 1 91 ? -6.523 -7.090 -3.045 1.00 86.00 91 GLU A N 1
ATOM 694 C CA . GLU A 1 91 ? -7.030 -8.004 -2.015 1.00 86.00 91 GLU A CA 1
ATOM 695 C C . GLU A 1 91 ? -7.082 -7.329 -0.639 1.00 86.00 91 GLU A C 1
ATOM 697 O O . GLU A 1 91 ? -8.120 -7.367 0.026 1.00 86.00 91 GLU A O 1
ATOM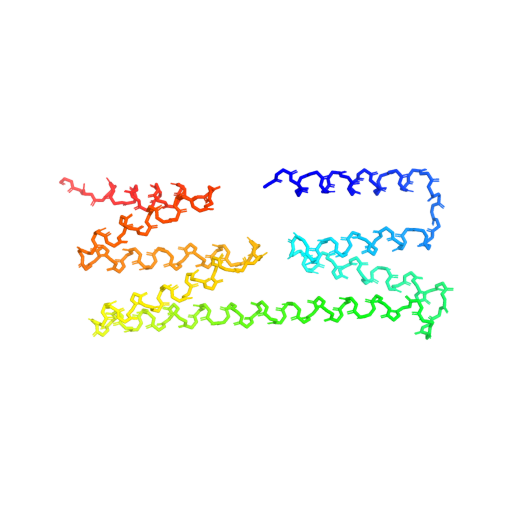 702 N N . LEU A 1 92 ? -6.019 -6.616 -0.250 1.00 86.69 92 LEU A N 1
ATOM 703 C CA . LEU A 1 92 ? -5.991 -5.845 0.998 1.00 86.69 92 LEU A CA 1
ATOM 704 C C . LEU A 1 92 ? -7.095 -4.782 1.037 1.00 86.69 92 LEU A C 1
ATOM 706 O O . LEU A 1 92 ? -7.820 -4.676 2.027 1.00 86.69 92 LEU A O 1
ATOM 710 N N . ARG A 1 93 ? -7.303 -4.048 -0.064 1.00 86.94 93 ARG A N 1
ATOM 711 C CA . ARG A 1 93 ? -8.406 -3.078 -0.179 1.00 86.94 93 ARG A CA 1
ATOM 712 C C . ARG A 1 93 ? -9.779 -3.725 0.002 1.00 86.94 93 ARG A C 1
ATOM 714 O O . ARG A 1 93 ? -10.669 -3.117 0.598 1.00 86.94 93 ARG A O 1
ATOM 721 N N . MET A 1 94 ? -9.981 -4.932 -0.523 1.00 87.44 94 MET A N 1
ATOM 722 C CA . MET A 1 94 ? -11.236 -5.666 -0.340 1.00 87.44 94 MET A CA 1
ATOM 723 C C . MET A 1 94 ? -11.426 -6.091 1.118 1.00 87.44 94 MET A C 1
ATOM 725 O O . MET A 1 94 ? -12.529 -5.956 1.646 1.00 87.44 94 MET A O 1
ATOM 729 N N . LEU A 1 95 ? -10.357 -6.529 1.786 1.00 89.75 95 LEU A N 1
ATOM 730 C CA . LEU A 1 95 ? -10.394 -6.927 3.191 1.00 89.75 95 LEU A CA 1
ATOM 731 C C . LEU A 1 95 ? -10.715 -5.747 4.123 1.00 89.75 95 LEU A C 1
ATOM 733 O O . LEU A 1 95 ? -11.576 -5.873 4.993 1.00 89.75 95 LEU A O 1
ATOM 737 N N . VAL A 1 96 ? -10.105 -4.580 3.895 1.00 90.56 96 VAL A N 1
ATOM 738 C CA . VAL A 1 96 ? -10.414 -3.341 4.636 1.00 90.56 96 VAL A CA 1
ATOM 739 C C . VAL A 1 96 ? -11.890 -2.965 4.484 1.00 90.56 96 VAL A C 1
ATOM 741 O O . VAL A 1 96 ? -12.576 -2.714 5.475 1.00 90.56 96 VAL A O 1
ATOM 744 N N . LYS A 1 97 ? -12.417 -2.986 3.252 1.00 90.69 97 LYS A N 1
ATOM 745 C CA . LYS A 1 97 ? -13.843 -2.722 2.992 1.00 90.69 97 LYS A CA 1
ATOM 746 C C . LYS A 1 97 ? -14.756 -3.731 3.687 1.00 90.69 97 LYS A C 1
ATOM 748 O O . LYS A 1 97 ? -15.798 -3.343 4.211 1.00 90.69 97 LYS A O 1
ATOM 753 N N . ALA A 1 98 ? -14.381 -5.009 3.694 1.00 89.94 98 ALA A N 1
ATOM 754 C CA . ALA A 1 98 ? -15.151 -6.050 4.361 1.00 89.94 98 ALA A CA 1
ATOM 755 C C . ALA A 1 98 ? -15.225 -5.800 5.873 1.00 89.94 98 ALA A C 1
ATOM 757 O O . ALA A 1 98 ? -16.322 -5.779 6.424 1.00 89.94 98 ALA A O 1
ATOM 758 N N . HIS A 1 99 ? -14.092 -5.526 6.525 1.00 93.19 99 HIS A N 1
ATOM 759 C CA . HIS A 1 99 ? -14.058 -5.210 7.953 1.00 93.19 99 HIS A CA 1
ATOM 760 C C . HIS A 1 99 ? -14.854 -3.946 8.304 1.00 93.19 99 HIS A C 1
ATOM 762 O O . HIS A 1 99 ? -15.616 -3.970 9.267 1.00 93.19 99 HIS A O 1
ATOM 768 N N . ASN A 1 100 ? -14.770 -2.888 7.489 1.00 91.50 100 ASN A N 1
ATOM 769 C CA . ASN A 1 100 ? -15.609 -1.696 7.652 1.00 91.50 100 ASN A CA 1
ATOM 770 C C . ASN A 1 100 ? -17.107 -2.031 7.601 1.00 91.50 100 ASN A C 1
ATOM 772 O O . ASN A 1 100 ? -17.877 -1.600 8.452 1.00 91.50 100 ASN A O 1
ATOM 776 N N . ASN A 1 101 ? -17.529 -2.815 6.609 1.00 91.69 101 ASN A N 1
ATOM 777 C CA . ASN A 1 101 ? -18.937 -3.176 6.456 1.00 91.69 101 ASN A CA 1
ATOM 778 C C . ASN A 1 101 ? -19.420 -4.081 7.598 1.00 91.69 101 ASN A C 1
ATOM 780 O O . ASN A 1 101 ? -20.526 -3.890 8.095 1.00 91.69 101 ASN A O 1
ATOM 784 N N . ILE A 1 102 ? -18.590 -5.034 8.037 1.00 92.69 102 ILE A N 1
ATOM 785 C CA . ILE A 1 102 ? -18.876 -5.880 9.203 1.00 92.69 102 ILE A CA 1
ATOM 786 C C . ILE A 1 102 ? -19.054 -5.012 10.452 1.00 92.69 102 ILE A C 1
ATOM 788 O O . ILE A 1 102 ? -20.017 -5.212 11.184 1.00 92.69 102 ILE A O 1
ATOM 792 N N . ALA A 1 103 ? -18.181 -4.024 10.667 1.00 92.31 103 ALA A N 1
ATOM 793 C CA . ALA A 1 103 ? -18.293 -3.106 11.794 1.00 92.31 103 ALA A CA 1
ATOM 794 C C . ALA A 1 103 ? -19.630 -2.344 11.776 1.00 92.31 103 ALA A C 1
ATOM 796 O O . ALA A 1 103 ? -20.371 -2.386 12.752 1.00 92.31 103 ALA A O 1
ATOM 797 N N . ILE A 1 104 ? -20.001 -1.751 10.636 1.00 87.94 104 ILE A N 1
ATOM 798 C CA . ILE A 1 104 ? -21.282 -1.040 10.472 1.00 87.94 104 ILE A CA 1
ATOM 799 C C . ILE A 1 104 ? -22.481 -1.953 10.782 1.00 87.94 104 ILE A C 1
ATOM 801 O O . ILE A 1 104 ? -23.423 -1.535 11.454 1.00 87.94 104 ILE A O 1
ATOM 805 N N . ILE A 1 105 ? -22.457 -3.206 10.320 1.00 88.31 105 ILE A N 1
ATOM 806 C CA . ILE A 1 105 ? -23.526 -4.176 10.605 1.00 88.31 105 ILE A CA 1
ATOM 807 C C . ILE A 1 105 ? -23.574 -4.505 12.104 1.00 88.31 105 ILE A C 1
ATOM 809 O O . ILE A 1 105 ? -24.651 -4.544 12.696 1.00 88.31 105 ILE A O 1
ATOM 813 N N . LEU A 1 106 ? -22.419 -4.715 12.738 1.00 86.38 106 LEU A N 1
ATOM 814 C CA . LEU A 1 106 ? -22.338 -5.015 14.169 1.00 86.38 106 LEU A CA 1
ATOM 815 C C . LEU A 1 106 ? -22.833 -3.843 15.025 1.00 86.38 106 LEU A C 1
ATOM 817 O O . LEU A 1 106 ? -23.555 -4.070 15.999 1.00 86.38 106 LEU A O 1
ATOM 821 N N . GLU A 1 107 ? -22.535 -2.604 14.629 1.00 84.88 107 GLU A N 1
ATOM 822 C CA . GLU A 1 107 ? -23.081 -1.394 15.250 1.00 84.88 107 GLU A CA 1
ATOM 823 C C . GLU A 1 107 ? -24.617 -1.382 15.212 1.00 84.88 107 GLU A C 1
ATOM 825 O O . GLU A 1 107 ? -25.253 -1.151 16.241 1.00 84.88 107 GLU A O 1
ATOM 830 N N . GLN A 1 108 ? -25.225 -1.707 14.065 1.00 83.81 108 GLN A N 1
ATOM 831 C CA . GLN A 1 108 ? -26.688 -1.781 13.926 1.00 83.81 108 GLN A CA 1
ATOM 832 C C . GLN A 1 108 ? -27.321 -2.842 14.836 1.00 83.81 108 GLN A C 1
ATOM 834 O O . GLN A 1 108 ? -28.478 -2.709 15.229 1.00 83.81 108 GLN A O 1
ATOM 839 N N . THR A 1 109 ? -26.564 -3.879 15.197 1.00 86.69 109 THR A N 1
ATOM 840 C CA . THR A 1 109 ? -26.990 -4.919 16.149 1.00 86.69 109 THR A CA 1
ATOM 841 C C . THR A 1 109 ? -26.637 -4.607 17.608 1.00 86.69 109 THR A C 1
ATOM 843 O O . THR A 1 109 ? -26.758 -5.477 18.466 1.00 86.69 109 THR A O 1
ATOM 846 N N . SER A 1 110 ? -26.183 -3.383 17.901 1.00 85.56 110 SER A N 1
ATOM 847 C CA . SER A 1 110 ? -25.722 -2.938 19.227 1.00 85.56 110 SER A CA 1
ATOM 848 C C . SER A 1 110 ? -24.530 -3.731 19.791 1.00 85.56 110 SER A C 1
ATOM 850 O O . SER A 1 110 ? -24.230 -3.653 20.981 1.00 85.56 110 SER A O 1
ATOM 852 N N . ALA A 1 111 ? -23.793 -4.456 18.944 1.00 88.19 111 ALA A N 1
ATOM 853 C CA . ALA A 1 111 ? -22.599 -5.211 19.315 1.00 88.19 111 ALA A CA 1
ATOM 854 C C . ALA A 1 111 ? -21.344 -4.319 19.247 1.00 88.19 111 ALA A C 1
ATOM 856 O O . ALA A 1 111 ? -20.426 -4.561 18.461 1.00 88.19 111 ALA A O 1
ATOM 857 N N . VAL A 1 112 ? -21.318 -3.262 20.065 1.00 87.38 112 VAL A N 1
ATOM 858 C CA . VAL A 1 112 ? -20.332 -2.163 19.997 1.00 87.38 112 VAL A CA 1
ATOM 859 C C . VAL A 1 112 ? -18.888 -2.659 20.093 1.00 87.38 112 VAL A C 1
ATOM 861 O O . VAL A 1 112 ? -18.061 -2.278 19.269 1.00 87.38 112 VAL A O 1
ATOM 864 N N . ASP A 1 113 ? -18.578 -3.561 21.028 1.00 89.25 113 ASP A N 1
ATOM 865 C CA . ASP A 1 113 ? -17.208 -4.072 21.188 1.00 89.25 113 ASP A CA 1
ATOM 866 C C . ASP A 1 113 ? -16.758 -4.935 19.996 1.00 89.25 113 ASP A C 1
ATOM 868 O O . ASP A 1 113 ? -15.590 -4.922 19.612 1.00 89.25 113 ASP A O 1
ATOM 872 N N . ALA A 1 114 ? -17.677 -5.676 19.370 1.00 88.31 114 ALA A N 1
ATOM 873 C CA . ALA A 1 114 ? -17.374 -6.463 18.174 1.00 88.31 114 ALA A CA 1
ATOM 874 C C . ALA A 1 114 ? -17.220 -5.567 16.930 1.00 88.31 114 ALA A C 1
ATOM 876 O O . ALA A 1 114 ? -16.372 -5.830 16.071 1.00 88.31 114 ALA A O 1
ATOM 877 N N . SER A 1 115 ? -18.013 -4.494 16.853 1.00 90.56 115 SER A N 1
ATOM 878 C CA . SER A 1 115 ? -17.861 -3.450 15.841 1.00 90.56 115 SER A CA 1
ATOM 879 C C . SER A 1 115 ? -16.495 -2.778 15.955 1.00 90.56 115 SER A C 1
ATOM 881 O O . SER A 1 115 ? -15.801 -2.645 14.950 1.00 90.56 115 SER A O 1
ATOM 883 N N . LEU A 1 116 ? -16.088 -2.403 17.172 1.00 91.56 116 LEU A N 1
ATOM 884 C CA . LEU A 1 116 ? -14.792 -1.777 17.424 1.00 91.56 116 LEU A CA 1
ATOM 885 C C . LEU A 1 116 ? -13.645 -2.682 16.961 1.00 91.56 116 LEU A C 1
ATOM 887 O O . LEU A 1 116 ? -12.852 -2.246 16.138 1.00 91.56 116 LEU A O 1
ATOM 891 N N . LYS A 1 117 ? -13.644 -3.968 17.338 1.00 89.88 117 LYS A N 1
ATOM 892 C CA . LYS A 1 117 ? -12.644 -4.948 16.860 1.00 89.88 117 LYS A CA 1
ATOM 893 C C . LYS A 1 117 ? -12.542 -5.036 15.338 1.00 89.88 117 LYS A C 1
ATOM 895 O O . LYS A 1 117 ? -11.469 -5.264 14.784 1.00 89.88 117 LYS A O 1
ATOM 900 N N . SER A 1 118 ? -13.667 -4.886 14.642 1.00 90.06 118 SER A N 1
ATOM 901 C CA . SER A 1 118 ? -13.680 -4.906 13.178 1.00 90.06 118 SER A CA 1
ATOM 902 C C . SER A 1 118 ? -13.058 -3.632 12.593 1.00 90.06 118 SER A C 1
ATOM 904 O O . SER A 1 118 ? -12.297 -3.727 11.630 1.00 90.06 118 SER A O 1
ATOM 906 N N . TYR A 1 119 ? -13.307 -2.462 13.191 1.00 90.75 119 TYR A N 1
ATOM 907 C CA . TYR A 1 119 ? -12.616 -1.222 12.819 1.00 90.75 119 TYR A CA 1
ATOM 908 C C . TYR A 1 119 ? -11.121 -1.264 13.143 1.00 90.75 119 TYR A C 1
ATOM 910 O O . TYR A 1 119 ? -10.324 -0.892 12.286 1.00 90.75 119 TYR A O 1
ATOM 918 N N . GLU A 1 120 ? -10.735 -1.783 14.311 1.00 89.50 120 GLU A N 1
ATOM 919 C CA . GLU A 1 120 ? -9.335 -1.990 14.705 1.00 89.50 120 GLU A CA 1
ATOM 920 C C . GLU A 1 120 ? -8.607 -2.848 13.670 1.00 89.50 120 GLU A C 1
ATOM 922 O O . GLU A 1 120 ? -7.538 -2.480 13.190 1.00 89.50 120 GLU A O 1
ATOM 927 N N . ARG A 1 121 ? -9.234 -3.940 13.215 1.00 89.62 121 ARG A N 1
ATOM 928 C CA . ARG A 1 121 ? -8.628 -4.800 12.198 1.00 89.62 121 ARG A CA 1
ATOM 929 C C . ARG A 1 121 ? -8.472 -4.109 10.842 1.00 89.62 121 ARG A C 1
ATOM 931 O O . ARG A 1 121 ? -7.453 -4.291 10.180 1.00 89.62 121 ARG A O 1
ATOM 938 N N . ALA A 1 122 ? -9.460 -3.317 10.419 1.00 89.31 122 ALA A N 1
ATOM 939 C CA . ALA A 1 122 ? -9.349 -2.507 9.204 1.00 89.31 122 ALA A CA 1
ATOM 940 C C . ALA A 1 122 ? -8.228 -1.461 9.328 1.00 89.31 122 ALA A C 1
ATOM 942 O O . ALA A 1 122 ? -7.464 -1.254 8.385 1.00 89.31 122 ALA A O 1
ATOM 943 N N . PHE A 1 123 ? -8.114 -0.839 10.500 1.00 87.56 123 PHE A N 1
ATOM 944 C CA . PHE A 1 123 ? -7.090 0.143 10.825 1.00 87.56 123 PHE A CA 1
ATOM 945 C C . PHE A 1 123 ? -5.678 -0.464 10.824 1.00 87.56 123 PHE A C 1
ATOM 947 O O . PHE A 1 123 ? -4.780 0.114 10.219 1.00 87.56 123 PHE A O 1
ATOM 954 N N . GLU A 1 124 ? -5.474 -1.633 11.436 1.00 85.56 124 GLU A N 1
ATOM 955 C CA . GLU A 1 124 ? -4.188 -2.350 11.441 1.00 85.56 124 GLU A CA 1
ATOM 956 C C . GLU A 1 124 ? -3.709 -2.673 10.025 1.00 85.56 124 GLU A C 1
ATOM 958 O O . GLU A 1 124 ? -2.529 -2.534 9.715 1.00 85.56 124 GLU A O 1
ATOM 963 N N . ILE A 1 125 ? -4.626 -3.085 9.143 1.00 84.12 125 ILE A N 1
ATOM 964 C CA . ILE A 1 125 ? -4.287 -3.349 7.743 1.00 84.12 125 ILE A CA 1
ATOM 965 C C . ILE A 1 125 ? -3.863 -2.044 7.066 1.0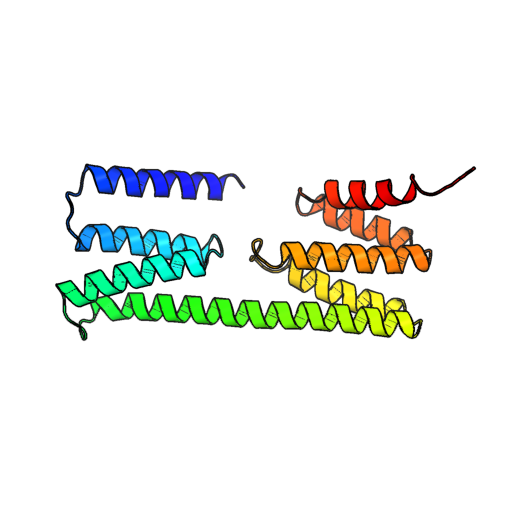0 84.12 125 ILE A C 1
ATOM 967 O O . ILE A 1 125 ? -2.820 -2.016 6.428 1.00 84.12 125 ILE A O 1
ATOM 971 N N . CYS A 1 126 ? -4.628 -0.960 7.230 1.00 79.56 126 CYS A N 1
ATOM 972 C CA . CYS A 1 126 ? -4.302 0.340 6.639 1.00 79.56 126 CYS A CA 1
ATOM 973 C C . CYS A 1 126 ? -2.981 0.934 7.148 1.00 79.56 126 CYS A C 1
ATOM 975 O O . CYS A 1 126 ? -2.238 1.505 6.355 1.00 79.56 126 CYS A O 1
ATOM 977 N N . SER A 1 127 ? -2.697 0.819 8.446 1.00 74.94 127 SER A N 1
ATOM 978 C CA . SER A 1 127 ? -1.499 1.389 9.077 1.00 74.94 127 SER A CA 1
ATOM 979 C C . SER A 1 127 ? -0.257 0.508 8.921 1.00 74.94 127 SER A C 1
ATOM 981 O O . SER A 1 127 ? 0.856 1.020 8.932 1.00 74.94 127 SER A O 1
ATOM 983 N N . GLY A 1 128 ? -0.429 -0.804 8.733 1.00 71.88 128 GLY A N 1
ATOM 984 C CA . GLY A 1 128 ? 0.663 -1.756 8.531 1.00 71.88 128 GLY A CA 1
ATOM 985 C C . GLY A 1 128 ? 1.137 -1.905 7.083 1.00 71.88 128 GLY A C 1
ATOM 986 O O . GLY A 1 128 ? 2.086 -2.651 6.843 1.00 71.88 128 GLY A O 1
ATOM 987 N N . THR A 1 129 ? 0.490 -1.259 6.103 1.00 68.06 129 THR A N 1
ATOM 988 C CA . THR A 1 129 ? 0.945 -1.321 4.706 1.00 68.06 129 THR A CA 1
ATOM 989 C C . THR A 1 129 ? 1.917 -0.201 4.366 1.00 68.06 129 THR A C 1
ATOM 991 O O . THR A 1 129 ? 1.602 0.969 4.563 1.00 68.06 129 THR A O 1
ATOM 994 N N . ASP A 1 130 ? 3.008 -0.545 3.682 1.00 61.34 130 ASP A N 1
ATOM 995 C CA . ASP A 1 130 ? 3.915 0.413 3.038 1.00 61.34 130 ASP A CA 1
ATOM 996 C C . ASP A 1 130 ? 3.289 1.118 1.810 1.00 61.34 130 ASP A C 1
ATOM 998 O O . ASP A 1 130 ? 4.030 1.693 1.020 1.00 61.34 130 ASP A O 1
ATOM 1002 N N . ASP A 1 131 ? 1.959 1.087 1.609 1.00 60.62 131 ASP A N 1
ATOM 1003 C CA . ASP A 1 131 ? 1.221 1.729 0.500 1.00 60.62 131 ASP A CA 1
ATOM 1004 C C . ASP A 1 131 ? 0.517 3.028 0.955 1.00 60.62 131 ASP A C 1
ATOM 1006 O O . ASP A 1 131 ? -0.708 3.068 1.136 1.00 60.62 131 ASP A O 1
ATOM 1010 N N . PRO A 1 132 ? 1.263 4.143 1.102 1.00 49.88 132 PRO A N 1
ATOM 1011 C CA . PRO A 1 132 ? 0.698 5.435 1.476 1.00 49.88 132 PRO A CA 1
ATOM 1012 C C . PRO A 1 132 ? -0.165 6.049 0.360 1.00 49.88 132 PRO A C 1
ATOM 1014 O O . PRO A 1 132 ? -0.786 7.091 0.566 1.00 49.88 132 PRO A O 1
ATOM 1017 N N . GLY A 1 133 ? -0.191 5.469 -0.844 1.00 53.12 133 GLY A N 1
ATOM 1018 C CA . GLY A 1 133 ? -0.845 6.069 -2.004 1.00 53.12 133 GLY A CA 1
ATOM 1019 C C . GLY A 1 133 ? -2.352 5.837 -2.048 1.00 53.12 133 GLY A C 1
ATOM 1020 O O . GLY A 1 133 ? -3.081 6.724 -2.488 1.00 53.12 133 GLY A O 1
ATOM 1021 N N . ASN A 1 134 ? -2.830 4.669 -1.598 1.00 56.16 134 ASN A N 1
ATOM 1022 C CA . ASN A 1 134 ? -4.208 4.247 -1.882 1.00 56.16 134 ASN A CA 1
ATOM 1023 C C . ASN A 1 134 ? -5.021 3.787 -0.658 1.00 56.16 134 ASN A C 1
ATOM 1025 O O . ASN A 1 134 ? -6.249 3.887 -0.681 1.00 56.16 134 ASN A O 1
ATOM 1029 N N . LEU A 1 135 ? -4.384 3.338 0.433 1.00 62.03 135 LEU A N 1
ATOM 1030 C CA . LEU A 1 135 ? -5.103 3.044 1.684 1.00 62.03 135 LEU A CA 1
ATOM 1031 C C . LEU A 1 135 ? -5.298 4.277 2.576 1.00 62.03 135 LEU A C 1
ATOM 1033 O O . LEU A 1 135 ? -6.182 4.252 3.426 1.00 62.03 135 LEU A O 1
ATOM 1037 N N . ASN A 1 136 ? -4.589 5.385 2.336 1.00 67.62 136 ASN A N 1
ATOM 1038 C CA . ASN A 1 136 ? -4.756 6.620 3.116 1.00 67.62 136 ASN A CA 1
ATOM 1039 C C . ASN A 1 136 ? -6.198 7.159 3.098 1.00 67.62 136 ASN A C 1
ATOM 1041 O O . ASN A 1 136 ? -6.730 7.528 4.142 1.00 67.62 136 ASN A O 1
ATOM 1045 N N . GLY A 1 137 ? -6.873 7.130 1.942 1.00 74.88 137 GLY A N 1
ATOM 1046 C CA . GLY A 1 137 ? -8.286 7.523 1.861 1.00 74.88 137 GLY A CA 1
ATOM 1047 C C . GLY A 1 137 ? -9.229 6.536 2.558 1.00 74.88 137 GLY A C 1
ATOM 1048 O O . GLY A 1 137 ? -10.262 6.930 3.092 1.00 74.88 137 GLY A O 1
ATOM 1049 N N . MET A 1 138 ? -8.878 5.246 2.594 1.00 81.31 138 MET A N 1
ATOM 1050 C CA . MET A 1 138 ? -9.647 4.256 3.354 1.00 81.31 138 MET A CA 1
ATOM 1051 C C . MET A 1 138 ? -9.457 4.448 4.855 1.00 81.31 138 MET A C 1
ATOM 1053 O O . MET A 1 138 ? -10.434 4.392 5.591 1.00 81.31 138 MET A O 1
ATOM 1057 N N . LEU A 1 139 ? -8.230 4.714 5.299 1.00 82.94 139 LEU A N 1
ATOM 1058 C CA . LEU A 1 139 ? -7.891 4.949 6.696 1.00 82.94 139 LEU A CA 1
ATOM 1059 C C . LEU A 1 139 ? -8.708 6.096 7.298 1.00 82.94 139 LEU A C 1
ATOM 1061 O O . LEU A 1 139 ? -9.274 5.931 8.373 1.00 82.94 139 LEU A O 1
ATOM 1065 N N . GLU A 1 140 ? -8.839 7.216 6.585 1.00 81.25 140 GLU A N 1
ATOM 1066 C CA . GLU A 1 140 ? -9.682 8.338 7.019 1.00 81.25 140 GLU A CA 1
ATOM 1067 C C . GLU A 1 140 ? -11.146 7.910 7.219 1.00 81.25 140 GLU A C 1
ATOM 1069 O O . GLU A 1 140 ? -11.771 8.248 8.226 1.00 81.25 140 GLU A O 1
ATOM 1074 N N . ILE A 1 141 ? -11.690 7.111 6.293 1.00 85.50 141 ILE A N 1
ATOM 1075 C CA . ILE A 1 141 ? -13.056 6.580 6.396 1.00 85.50 141 ILE A CA 1
ATOM 1076 C C . ILE A 1 141 ? -13.191 5.657 7.614 1.00 85.50 141 ILE A C 1
ATOM 1078 O O . ILE A 1 141 ? -14.169 5.784 8.353 1.00 85.50 141 ILE A O 1
ATOM 1082 N N . ILE A 1 142 ? -12.227 4.754 7.834 1.00 88.94 142 ILE A N 1
ATOM 1083 C CA . ILE A 1 142 ? -12.217 3.845 8.990 1.00 88.94 142 ILE A CA 1
ATOM 1084 C C . ILE A 1 142 ? -12.201 4.642 10.293 1.00 88.94 142 ILE A C 1
ATOM 1086 O O . ILE A 1 142 ? -13.050 4.412 11.150 1.00 88.94 142 ILE A O 1
ATOM 1090 N N . LEU A 1 143 ? -11.285 5.605 10.426 1.00 87.12 143 LEU A N 1
ATOM 1091 C CA . LEU A 1 143 ? -11.145 6.421 11.632 1.00 87.12 143 LEU A CA 1
ATOM 1092 C C . LEU A 1 143 ? -12.407 7.236 11.915 1.00 87.12 143 LEU A C 1
ATOM 1094 O O . LEU A 1 143 ? -12.903 7.223 13.039 1.00 87.12 143 LEU A O 1
ATOM 1098 N N . ARG A 1 144 ? -12.983 7.879 10.892 1.00 88.00 144 ARG A N 1
ATOM 1099 C CA . ARG A 1 144 ? -14.239 8.627 11.037 1.00 88.00 144 ARG A CA 1
ATOM 1100 C C . ARG A 1 144 ? -15.376 7.738 11.538 1.00 88.00 144 ARG A C 1
ATOM 1102 O O . ARG A 1 144 ? -16.107 8.128 12.445 1.00 88.00 144 ARG A O 1
ATOM 1109 N N . ASN A 1 145 ? -15.540 6.554 10.951 1.00 90.38 145 ASN A N 1
ATOM 1110 C CA . ASN A 1 145 ? -16.608 5.636 11.340 1.00 90.38 145 ASN A CA 1
ATOM 1111 C C . ASN A 1 145 ? -16.390 5.083 12.758 1.00 90.38 145 ASN A C 1
ATOM 1113 O O . ASN A 1 145 ? -17.332 5.031 13.549 1.00 90.38 145 ASN A O 1
ATOM 1117 N N . MET A 1 146 ? -15.148 4.728 13.092 1.00 90.62 146 MET A N 1
ATOM 1118 C CA . MET A 1 146 ? -14.760 4.226 14.408 1.00 90.62 146 MET A CA 1
ATOM 1119 C C . MET A 1 146 ? -14.970 5.272 15.507 1.00 90.62 146 MET A C 1
ATOM 1121 O O . MET A 1 146 ? -15.581 4.972 16.529 1.00 90.62 146 MET A O 1
ATOM 1125 N N . PHE A 1 147 ? -14.528 6.513 15.301 1.00 88.94 147 PHE A N 1
ATOM 1126 C CA . PHE A 1 147 ? -14.738 7.581 16.279 1.00 88.94 147 PHE A CA 1
ATOM 1127 C C . PHE A 1 147 ? -16.215 7.943 16.422 1.00 88.94 147 PHE A C 1
ATOM 1129 O O . PHE A 1 147 ? -16.684 8.088 17.548 1.00 88.94 147 PHE A O 1
ATOM 1136 N N . GLY A 1 148 ? -16.979 7.959 15.325 1.00 88.56 148 GLY A N 1
ATOM 1137 C CA . GLY A 1 148 ? -18.430 8.136 15.390 1.00 88.56 148 GLY A CA 1
ATOM 1138 C C . GLY A 1 148 ? -19.130 7.049 16.218 1.00 88.56 148 GLY A C 1
ATOM 1139 O O . GLY A 1 148 ? -20.015 7.363 17.013 1.00 88.56 148 GLY A O 1
ATOM 1140 N N . LEU A 1 149 ? -18.714 5.781 16.086 1.00 89.88 149 LEU A N 1
ATOM 1141 C CA . LEU A 1 149 ? -19.191 4.685 16.940 1.00 89.88 149 LEU A CA 1
ATOM 1142 C C . LEU A 1 149 ? -18.876 4.964 18.417 1.00 89.88 149 LEU A C 1
ATOM 1144 O O . LEU A 1 149 ? -19.759 4.839 19.266 1.00 89.88 149 LEU A O 1
ATOM 1148 N N . LEU A 1 150 ? -17.632 5.330 18.734 1.00 87.81 150 LEU A N 1
ATOM 1149 C CA . LEU A 1 150 ? -17.196 5.560 20.113 1.00 87.81 150 LEU A CA 1
ATOM 1150 C C . LEU A 1 150 ? -17.925 6.750 20.753 1.00 87.81 150 LEU A C 1
ATOM 1152 O O . LEU A 1 150 ? -18.408 6.619 21.878 1.00 87.81 150 LEU A O 1
ATOM 1156 N N . GLN A 1 151 ? -18.089 7.861 20.028 1.00 86.38 151 GLN A N 1
ATOM 1157 C CA . GLN A 1 151 ? -18.834 9.038 20.489 1.00 86.38 151 GLN A CA 1
ATOM 1158 C C . GLN A 1 151 ? -20.296 8.697 20.790 1.00 86.38 151 GLN A C 1
ATOM 1160 O O . GLN A 1 151 ? -20.778 8.974 21.889 1.00 86.38 151 GLN A O 1
ATOM 1165 N N . ARG A 1 152 ? -20.994 8.036 19.851 1.00 88.56 152 ARG A N 1
ATOM 1166 C CA . ARG A 1 152 ? -22.402 7.629 20.026 1.00 88.56 152 ARG A CA 1
ATOM 1167 C C . ARG A 1 152 ? -22.614 6.716 21.235 1.00 88.56 152 ARG A C 1
ATOM 1169 O O . ARG A 1 152 ? -23.706 6.697 21.793 1.00 88.56 152 ARG A O 1
ATOM 1176 N N . ASN A 1 153 ? -21.580 5.981 21.639 1.00 89.00 153 ASN A N 1
ATOM 1177 C CA . ASN A 1 153 ? -21.621 5.048 22.762 1.00 89.00 153 ASN A CA 1
ATOM 1178 C C . ASN A 1 153 ? -20.911 5.575 24.023 1.00 89.00 153 ASN A C 1
ATOM 1180 O O . ASN A 1 153 ? -20.694 4.808 24.959 1.00 89.00 153 ASN A O 1
ATOM 1184 N N . GLY A 1 154 ? -20.538 6.861 24.066 1.00 88.62 154 GLY A N 1
ATOM 1185 C CA . GLY A 1 154 ? -19.920 7.494 25.238 1.00 88.62 154 GLY A CA 1
ATOM 1186 C C . GLY A 1 154 ? -18.540 6.940 25.616 1.00 88.62 154 GLY A C 1
ATOM 1187 O O . GLY A 1 154 ? -18.100 7.111 26.749 1.00 88.62 154 GLY A O 1
ATOM 1188 N N . ARG A 1 155 ? -17.844 6.269 24.693 1.00 87.69 155 ARG A N 1
ATOM 1189 C CA . ARG A 1 155 ? -16.540 5.620 24.913 1.00 87.69 155 ARG A CA 1
ATOM 1190 C C . ARG A 1 155 ? -15.380 6.596 24.670 1.00 87.69 155 ARG A C 1
ATOM 1192 O O . ARG A 1 155 ? -14.478 6.296 23.891 1.00 87.69 155 ARG A O 1
ATOM 1199 N N . MET A 1 156 ? -15.412 7.761 25.317 1.00 82.44 156 MET A N 1
ATOM 1200 C CA . MET A 1 156 ? -14.418 8.827 25.104 1.00 82.44 156 MET A CA 1
ATOM 1201 C C . MET A 1 156 ? -12.998 8.401 25.508 1.00 82.44 156 MET A C 1
ATOM 1203 O O . MET A 1 156 ? -12.060 8.677 24.770 1.00 82.44 156 MET A O 1
ATOM 1207 N N . ASP A 1 157 ? -12.854 7.604 26.571 1.00 85.94 157 ASP A N 1
ATOM 1208 C CA . ASP A 1 157 ? -11.553 7.069 27.008 1.00 85.94 157 ASP A CA 1
ATOM 1209 C C . ASP A 1 157 ? -10.833 6.282 25.896 1.00 85.94 157 ASP A C 1
ATOM 1211 O O . ASP A 1 157 ? -9.615 6.354 25.748 1.00 85.94 157 ASP A O 1
ATOM 1215 N N . ALA A 1 158 ? -11.592 5.541 25.078 1.00 82.00 158 ALA A N 1
ATOM 1216 C CA . ALA A 1 158 ? -11.040 4.778 23.961 1.00 82.00 158 ALA A CA 1
ATOM 1217 C C . ALA A 1 158 ? -10.604 5.688 22.801 1.00 82.00 158 ALA A C 1
ATOM 1219 O O . ALA A 1 158 ? -9.646 5.363 22.105 1.00 82.00 158 ALA A O 1
ATOM 1220 N N . ILE A 1 159 ? -11.280 6.827 22.601 1.00 79.94 159 ILE A N 1
ATOM 1221 C CA . ILE A 1 159 ? -10.877 7.839 21.614 1.00 79.94 159 ILE A CA 1
ATOM 1222 C C . ILE A 1 159 ? -9.546 8.457 22.034 1.00 79.94 159 ILE A C 1
ATOM 1224 O O . ILE A 1 159 ? -8.634 8.534 21.214 1.00 79.94 159 ILE A O 1
ATOM 1228 N N . ASP A 1 160 ? -9.416 8.838 23.304 1.00 78.38 160 ASP A N 1
ATOM 1229 C CA . ASP A 1 160 ? -8.194 9.441 23.841 1.00 78.38 160 ASP A CA 1
ATOM 1230 C C . ASP A 1 160 ? -7.010 8.468 23.776 1.00 78.38 160 ASP A C 1
ATOM 1232 O O . ASP A 1 160 ? -5.910 8.845 23.356 1.00 78.38 160 ASP A O 1
ATOM 1236 N N . GLN A 1 161 ? -7.244 7.193 24.109 1.00 79.88 161 GLN A N 1
ATOM 1237 C CA . GLN A 1 161 ? -6.234 6.148 23.966 1.00 79.88 161 GLN A CA 1
ATOM 1238 C C . GLN A 1 161 ? -5.765 6.031 22.508 1.00 79.88 161 GLN A C 1
ATOM 1240 O O . GLN A 1 161 ? -4.567 6.154 22.242 1.00 79.88 161 GLN A O 1
ATOM 1245 N N . PHE A 1 162 ? -6.696 5.900 21.557 1.00 76.06 162 PHE A N 1
ATOM 1246 C CA . PHE A 1 162 ? -6.370 5.830 20.129 1.00 76.06 162 PHE A CA 1
ATOM 1247 C C . PHE A 1 162 ? -5.633 7.076 19.628 1.00 76.06 162 PHE A C 1
ATOM 1249 O O . PHE A 1 162 ? -4.664 6.972 18.873 1.00 76.06 162 PHE A O 1
ATOM 1256 N N . ALA A 1 163 ? -6.059 8.264 20.059 1.00 70.56 163 ALA A N 1
ATOM 1257 C CA . ALA A 1 163 ? -5.426 9.523 19.692 1.00 70.56 163 ALA A CA 1
ATOM 1258 C C . ALA A 1 163 ? -3.961 9.563 20.142 1.00 70.56 163 ALA A C 1
ATOM 1260 O O . ALA A 1 163 ? -3.092 9.983 19.375 1.00 70.56 163 ALA A O 1
ATOM 1261 N N . SER A 1 164 ? -3.683 9.101 21.364 1.00 70.56 164 SER A N 1
ATOM 1262 C CA . SER A 1 164 ? -2.342 9.099 21.958 1.00 70.56 164 SER A CA 1
ATOM 1263 C C . SER A 1 164 ? -1.387 8.093 21.297 1.00 70.56 164 SER A C 1
ATOM 1265 O O . SER A 1 164 ? -0.229 8.419 21.011 1.00 70.56 164 SER A O 1
ATOM 1267 N N . GLU A 1 165 ? -1.878 6.897 20.969 1.00 67.88 165 GLU A N 1
ATOM 1268 C CA . GLU A 1 165 ? -1.105 5.862 20.273 1.00 67.88 165 GLU A CA 1
ATOM 1269 C C . GLU A 1 165 ? -0.802 6.265 18.821 1.00 67.88 165 GLU A C 1
ATOM 1271 O O . GLU A 1 165 ? 0.255 5.934 18.284 1.00 67.88 165 GLU A O 1
ATOM 1276 N N . TYR A 1 166 ? -1.688 7.039 18.187 1.00 65.88 166 TYR A N 1
ATOM 1277 C CA . TYR A 1 166 ? -1.532 7.414 16.783 1.00 65.88 166 TYR A CA 1
ATOM 1278 C C . TYR A 1 166 ? -0.751 8.717 16.558 1.00 65.88 166 TYR A C 1
ATOM 1280 O O . TYR A 1 166 ? 0.039 8.820 15.618 1.00 65.88 166 TYR A O 1
ATOM 1288 N N . THR A 1 167 ? -0.900 9.712 17.439 1.00 58.53 167 THR A N 1
ATOM 1289 C CA . THR A 1 167 ? -0.104 10.957 17.369 1.00 58.53 167 THR A CA 1
ATOM 1290 C C . THR A 1 167 ? 1.383 10.732 17.634 1.00 58.53 167 THR A C 1
ATOM 1292 O O . THR A 1 167 ? 2.209 11.508 17.150 1.00 58.53 167 THR A O 1
ATOM 1295 N N . SER A 1 168 ? 1.736 9.669 18.358 1.00 52.78 168 SER A N 1
ATOM 1296 C CA . SER A 1 168 ? 3.125 9.300 18.630 1.00 52.78 168 SER A CA 1
ATOM 1297 C C . SER A 1 168 ? 3.806 8.554 17.474 1.00 52.78 168 SER A C 1
ATOM 1299 O O . SER A 1 168 ? 5.031 8.629 17.372 1.00 52.78 168 SER A O 1
ATOM 1301 N N . ASN A 1 169 ? 3.050 7.897 16.582 1.00 51.00 169 ASN A N 1
ATOM 1302 C CA . ASN A 1 169 ? 3.624 6.978 15.593 1.00 51.00 169 ASN A CA 1
ATOM 1303 C C . ASN A 1 169 ? 3.905 7.581 14.208 1.00 51.00 169 ASN A C 1
ATOM 1305 O O . ASN A 1 169 ? 4.890 7.176 13.606 1.00 51.00 169 ASN A O 1
ATOM 1309 N N . GLU A 1 170 ? 3.159 8.572 13.699 1.00 45.94 170 GLU A N 1
ATOM 1310 C CA . GLU A 1 170 ? 3.544 9.267 12.453 1.00 45.94 170 GLU A CA 1
ATOM 1311 C C . GLU A 1 170 ? 2.773 10.590 12.242 1.00 45.94 170 GLU A C 1
ATOM 1313 O O . GLU A 1 170 ? 1.558 10.628 12.038 1.00 45.94 170 GLU A O 1
ATOM 1318 N N . MET A 1 171 ? 3.489 11.724 12.272 1.00 45.47 171 MET A N 1
ATOM 1319 C CA . MET A 1 171 ? 2.928 13.058 12.012 1.00 45.47 171 MET A CA 1
ATOM 1320 C C . MET A 1 171 ? 2.405 13.194 10.572 1.00 45.47 171 MET A C 1
ATOM 1322 O O . MET A 1 171 ? 3.169 13.549 9.670 1.00 45.47 171 MET A O 1
ATOM 1326 N N . ARG A 1 172 ? 1.085 13.031 10.389 1.00 44.41 172 ARG A N 1
ATOM 1327 C CA . ARG A 1 172 ? 0.246 13.867 9.496 1.00 44.41 172 ARG A CA 1
ATOM 1328 C C . ARG A 1 172 ? -1.270 13.633 9.652 1.00 44.41 172 ARG A C 1
ATOM 1330 O O . ARG A 1 172 ? -1.964 13.482 8.658 1.00 44.41 172 ARG A O 1
ATOM 1337 N N . GLN A 1 173 ? -1.815 13.613 10.874 1.00 46.06 173 GLN A N 1
ATOM 1338 C CA . GLN A 1 173 ? -3.279 13.489 11.077 1.00 46.06 173 GLN A CA 1
ATOM 1339 C C . GLN A 1 173 ? -3.898 14.437 12.120 1.00 46.06 173 GLN A C 1
ATOM 1341 O O . GLN A 1 173 ? -5.072 14.306 12.461 1.00 46.06 173 GLN A O 1
ATOM 1346 N N . ALA A 1 174 ? -3.167 15.471 12.551 1.00 40.91 174 ALA A N 1
ATOM 1347 C CA . ALA A 1 174 ? -3.745 16.547 13.364 1.00 40.91 174 ALA A CA 1
ATOM 1348 C C . ALA A 1 174 ? -4.922 17.263 12.657 1.00 40.91 174 ALA A C 1
ATOM 1350 O O . ALA A 1 174 ? -5.816 17.777 13.322 1.00 40.91 174 ALA A O 1
ATOM 1351 N N . GLU A 1 175 ? -4.977 17.241 11.318 1.00 43.09 175 GLU A N 1
ATOM 1352 C CA . GLU A 1 175 ? -6.093 17.802 10.541 1.00 43.09 175 GLU A CA 1
ATOM 1353 C C . GLU A 1 175 ? -7.370 16.950 10.595 1.00 43.09 175 GLU A C 1
ATOM 1355 O O . GLU A 1 175 ? -8.456 17.522 10.607 1.00 43.09 175 GLU A O 1
ATOM 1360 N N . ILE A 1 176 ? -7.280 15.616 10.696 1.00 47.84 176 ILE A N 1
ATOM 1361 C CA . ILE A 1 176 ? -8.464 14.738 10.805 1.00 47.84 176 ILE A CA 1
ATOM 1362 C C . ILE A 1 176 ? -9.123 14.920 12.178 1.00 47.84 176 ILE A C 1
ATOM 1364 O O . ILE A 1 176 ? -10.339 15.065 12.270 1.00 47.84 176 ILE A O 1
ATOM 1368 N N . PHE A 1 177 ? -8.318 15.022 13.240 1.00 47.75 177 PHE A N 1
ATOM 1369 C CA . PHE A 1 177 ? -8.818 15.333 14.583 1.00 47.75 177 PHE A CA 1
ATOM 1370 C C . PHE A 1 177 ? -9.431 16.743 14.668 1.00 47.75 177 PHE A C 1
ATOM 1372 O O . PHE A 1 177 ? -10.504 16.917 15.243 1.00 47.75 177 PHE A O 1
ATOM 1379 N N . ALA A 1 178 ? -8.796 17.748 14.050 1.00 46.44 178 ALA A N 1
ATOM 1380 C CA . ALA A 1 178 ? -9.292 19.126 14.052 1.00 46.44 178 ALA A CA 1
ATOM 1381 C C . ALA A 1 178 ? -10.574 19.314 13.218 1.00 46.44 178 ALA A C 1
ATOM 1383 O O . ALA A 1 178 ? -11.453 20.078 13.611 1.00 46.44 178 ALA A O 1
ATOM 1384 N N . THR A 1 179 ? -10.712 18.616 12.088 1.00 47.28 179 THR A N 1
ATOM 1385 C CA . THR A 1 179 ? -11.908 18.710 11.231 1.00 47.28 179 THR A CA 1
ATOM 1386 C C . THR A 1 179 ? -13.104 17.951 11.800 1.00 47.28 179 THR A C 1
ATOM 1388 O O . THR A 1 179 ? -14.224 18.453 11.712 1.00 47.28 179 THR A O 1
ATOM 1391 N N . LEU A 1 180 ? -12.884 16.802 12.448 1.00 50.47 180 LEU A N 1
ATOM 1392 C CA . LEU A 1 180 ? -13.950 16.061 13.130 1.00 50.47 180 LEU A CA 1
ATOM 1393 C C . LEU A 1 180 ? -14.426 16.775 14.407 1.00 50.47 180 LEU A C 1
ATOM 1395 O O . LEU A 1 180 ? -15.627 16.817 14.651 1.00 50.47 180 LEU A O 1
ATOM 1399 N N . GLY A 1 181 ? -13.527 17.419 15.163 1.00 45.38 181 GLY A N 1
ATOM 1400 C CA . GLY A 1 181 ? -13.905 18.233 16.328 1.00 45.38 181 GLY A CA 1
ATOM 1401 C C . GLY A 1 181 ? -14.597 19.562 15.979 1.00 45.38 181 GLY A C 1
ATOM 1402 O O . GLY A 1 181 ? -15.449 20.034 16.728 1.00 45.38 181 GLY A O 1
ATOM 1403 N N . ALA A 1 182 ? -14.275 20.176 14.833 1.00 40.56 182 ALA A N 1
ATOM 1404 C CA . ALA A 1 182 ? -14.870 21.451 14.417 1.00 40.56 182 ALA A CA 1
ATOM 1405 C C . ALA A 1 182 ? -16.311 21.315 13.888 1.00 40.56 182 ALA A C 1
ATOM 1407 O O . ALA A 1 182 ? -17.117 22.229 14.085 1.00 40.56 182 ALA A O 1
ATOM 1408 N N . ALA A 1 183 ? -16.652 20.187 13.254 1.00 42.47 183 ALA A N 1
ATOM 1409 C CA . ALA A 1 183 ? -17.975 19.945 12.672 1.00 42.47 183 ALA A CA 1
ATOM 1410 C C . ALA A 1 183 ? -19.124 19.917 13.705 1.00 42.47 183 ALA A C 1
ATOM 1412 O O . ALA A 1 183 ? -20.266 20.188 13.345 1.00 42.47 183 ALA A O 1
ATOM 1413 N N . GLU A 1 184 ? -18.838 19.663 14.986 1.00 45.22 184 GLU A N 1
ATOM 1414 C CA . GLU A 1 184 ? -19.847 19.640 16.060 1.00 45.22 184 GLU A CA 1
ATOM 1415 C C . GLU A 1 184 ? -20.059 21.009 16.736 1.00 45.22 184 GLU A C 1
ATOM 1417 O O . GLU A 1 184 ? -21.042 21.209 17.446 1.00 45.22 184 GLU A O 1
ATOM 1422 N N . SER A 1 185 ? -19.196 21.997 16.470 1.00 40.66 185 SER A N 1
ATOM 1423 C CA . SER A 1 185 ? -19.331 23.354 17.030 1.00 40.66 185 SER A CA 1
ATOM 1424 C C . SER A 1 185 ? -20.264 24.285 16.239 1.00 40.66 185 SER A C 1
ATOM 1426 O O . SER A 1 185 ? -20.569 25.380 16.711 1.00 40.66 185 SER A O 1
ATOM 1428 N N . SER A 1 186 ? -20.746 23.877 15.053 1.00 40.00 186 SER A N 1
ATOM 1429 C CA . SER A 1 186 ? -21.547 24.739 14.163 1.00 40.00 186 SER A CA 1
ATOM 1430 C C . SER A 1 186 ? -23.037 24.384 14.073 1.00 40.00 186 SER A C 1
ATOM 1432 O O . SER A 1 186 ? -23.745 24.966 13.249 1.00 40.00 186 SER A O 1
ATOM 1434 N N . THR A 1 187 ? -23.545 23.456 14.886 1.00 38.69 187 THR A N 1
ATOM 1435 C CA . THR A 1 187 ? -24.974 23.093 14.901 1.00 38.69 187 THR A CA 1
ATOM 1436 C C . THR A 1 187 ? -25.543 23.070 16.314 1.00 38.69 187 THR A C 1
ATOM 1438 O O . THR A 1 187 ? -26.000 22.042 16.802 1.00 38.69 187 THR A O 1
ATOM 1441 N N . VAL A 1 188 ? -25.562 24.234 16.960 1.00 33.16 188 VAL A N 1
ATOM 1442 C CA . VAL A 1 188 ? -26.563 24.536 17.990 1.00 33.16 188 VAL A CA 1
ATOM 1443 C C . VAL A 1 188 ? -27.250 25.835 17.565 1.00 33.16 188 VAL A C 1
ATOM 1445 O O . VAL A 1 188 ? -26.651 26.902 17.707 1.00 33.16 188 VAL A O 1
ATOM 1448 N N . PRO A 1 189 ? -28.461 25.793 16.978 1.00 36.50 189 PRO A N 1
ATOM 1449 C CA . PRO A 1 189 ? -29.271 26.993 16.835 1.00 36.50 189 PRO A CA 1
ATOM 1450 C C . PRO A 1 189 ? -29.752 27.414 18.230 1.00 36.50 189 PRO A C 1
ATOM 1452 O O . PRO A 1 189 ? -30.205 26.564 18.999 1.00 36.50 189 PRO A O 1
ATOM 1455 N N . GLN A 1 190 ? -29.613 28.704 18.547 1.00 39.88 190 GLN A N 1
ATOM 1456 C CA . GLN A 1 190 ? -30.256 29.334 19.707 1.00 39.88 190 GLN A CA 1
ATOM 1457 C C . GLN A 1 190 ? -31.781 29.307 19.587 1.00 39.88 190 GLN A C 1
ATOM 1459 O O . GLN A 1 190 ? -32.280 29.400 18.441 1.00 39.88 190 GLN A O 1
#

Sequence (190 aa):
MGKISSAQSMYSLSAEIFKRDVGKDPLSVAHVDQTVANLLSQNLNQHEAALDKYRKLLGIKLRNFGSRHISAVGTLQDIALVHQQIASHAELRMLVKAHNNIAIILEQTSAVDASLKSYERAFEICSGTDDPGNLNGMLEIILRNMFGLLQRNGRMDAIDQFASEYTSNEMRQAEIFATLGAAESSTVPQ

pLDDT: mean 74.74, std 15.68, range [33.16, 93.19]